Protein AF-A0A849C9M1-F1 (afdb_monomer_lite)

Organism: NCBI:txid53432

pLDDT: mean 76.99, std 18.22, range [26.59, 95.44]

Radius of gyration: 29.24 Å; chains: 1; bounding box: 110×62×75 Å

Sequence (332 aa):
MTTPESAADQAAALEEAVFRLYDQANTVGDDANTLADVADLMLETFEAEQRLQTFLSEKTDDLAEHPVWQGYYNKFAVQVSHPMTAIACFSIDDAFARAAEHIAAHHKAVPADHLMLVEIHRAGSDTSIFRFLDKPDHAADHVRTGADEHLAATALTMVRSRVEQGVTAGSTVGSGATVGDLSRVREIVGHKPSETLIARWAVAEGARPDTPNPWEAHLEKAGLCLQAVRQLADCEDLIGIDRVPRHPVAQERFRAVDQLITHYLAHSAEAEATTTSVDHEIAARTDQATDIQHLINTAHSYGPRSTTECSVAQELPDIERSSAATEPEVEM

Secondary structure (DSSP, 8-state):
-PPPPPHHHHHHHHHHHHHHHHHHHHHHHHH---HHHHHHHHHHHHHHHHHHHHHHHHTHHHHHTSTTTHHHH--EEEEEETTEEEEEESSHHHHHHHHHHHHHHHGGGS-TTSPEEEEEEETT-SSEEEEEEE-HHHHHHHHHHHHHHHHHHHHHHHHHHHHHHHHHHT--------HHHHHHHHHHHHH-HHHHHHHHHHHHHHH-TTS--TTHHHHHHTT--HHHHHHHHT-HHHH-TTS---SHHHHHHHHHHHHHHHHHHHHHTTTTSS-HHHHHHHHHHHHHHHHHHHHHHHHHHT------------PPPP--------------

Foldseek 3Di:
DDDPDQLVNVLVVLVVVLVVLVVVLVVCVVPPPDPVVNVVSVVVNVVSVVVSVVSCVVCVVRQCVPPVCVLVQFFKWKFKVFVTDIDGFNAVLRNLVVQLVVLVVGLVVDPQPAWIWIFMDTRPDPDTPDIDTGGSLCSNVSSVQVSLLLLLLLLLLVLLVVLVVCVVVVDDDPDDCDPVLVVVLVVLLLPPLSLLLSLQQSNQCNVPVPDPRPSPVLVVLLVHDVVSSNVSSVVCVRSPNVDQGDPPVSNVSNVSSVSSNVVCNSVVVVVVDDDPPPVVVSVVSSNVVSVVSSVVVVVSVCDDDPDPDDDDDDDDDDDDDDDDDDDDDDDD

Structure (mmCIF, N/CA/C/O backbone):
data_AF-A0A849C9M1-F1
#
_entry.id   AF-A0A849C9M1-F1
#
loop_
_atom_site.group_PDB
_atom_site.id
_atom_site.type_symbol
_atom_site.label_atom_id
_atom_site.label_alt_id
_atom_site.label_comp_id
_atom_site.label_asym_id
_atom_site.label_entity_id
_atom_site.label_seq_id
_atom_site.pdbx_PDB_ins_code
_atom_site.Cartn_x
_atom_site.Cartn_y
_atom_site.Cartn_z
_atom_site.occupancy
_atom_site.B_iso_or_equiv
_atom_site.auth_seq_id
_atom_site.auth_comp_id
_atom_site.auth_asym_id
_atom_site.auth_atom_id
_atom_site.pdbx_PDB_model_num
ATOM 1 N N . MET A 1 1 ? -8.038 -39.961 -18.434 1.00 35.00 1 MET A N 1
ATOM 2 C CA . MET A 1 1 ? -7.685 -38.985 -17.386 1.00 35.00 1 MET A CA 1
ATOM 3 C C . MET A 1 1 ? -7.370 -37.693 -18.107 1.00 35.00 1 MET A C 1
ATOM 5 O O . MET A 1 1 ? -6.325 -37.614 -18.734 1.00 35.00 1 MET A O 1
ATOM 9 N N . THR A 1 2 ? -8.325 -36.771 -18.161 1.00 39.88 2 THR A N 1
ATOM 10 C CA . THR A 1 2 ? -8.115 -35.422 -18.691 1.00 39.88 2 THR A CA 1
ATOM 11 C C . THR A 1 2 ? -7.312 -34.642 -17.658 1.00 39.88 2 THR A C 1
ATOM 13 O O . THR A 1 2 ? -7.680 -34.603 -16.485 1.00 39.88 2 THR A O 1
ATOM 16 N N . THR A 1 3 ? -6.165 -34.115 -18.071 1.00 40.38 3 THR A N 1
ATOM 17 C CA . THR A 1 3 ? -5.377 -33.158 -17.293 1.00 40.38 3 THR A CA 1
ATOM 18 C C . THR A 1 3 ? -6.289 -31.981 -16.932 1.00 40.38 3 THR A C 1
ATOM 20 O O . THR A 1 3 ? -7.047 -31.555 -17.806 1.00 40.38 3 THR A O 1
ATOM 23 N N . PRO A 1 4 ? -6.290 -31.485 -15.682 1.00 53.53 4 PRO A N 1
ATOM 24 C CA . PRO A 1 4 ? -7.033 -30.276 -15.354 1.00 53.53 4 PRO A CA 1
ATOM 25 C C . PRO A 1 4 ? -6.559 -29.149 -16.275 1.00 53.53 4 PRO A C 1
ATOM 27 O O . PRO A 1 4 ? -5.359 -28.922 -16.413 1.00 53.53 4 PRO A O 1
ATOM 30 N N . GLU A 1 5 ? -7.510 -28.523 -16.959 1.00 71.06 5 GLU A N 1
ATOM 31 C CA . GLU A 1 5 ? -7.271 -27.391 -17.848 1.00 71.06 5 GLU A CA 1
ATOM 32 C C . GLU A 1 5 ? -6.716 -26.222 -17.023 1.00 71.06 5 GLU A C 1
ATOM 34 O O . GLU A 1 5 ? -7.182 -25.972 -15.906 1.00 71.06 5 GLU A O 1
ATOM 39 N N . SER A 1 6 ? -5.668 -25.563 -17.524 1.00 86.56 6 SER A N 1
ATOM 40 C CA . SER A 1 6 ? -5.024 -24.468 -16.798 1.00 86.56 6 SER A CA 1
ATOM 41 C C . SER A 1 6 ? -6.002 -23.302 -16.646 1.00 86.56 6 SER A C 1
ATOM 43 O O . SER A 1 6 ? -6.766 -23.011 -17.565 1.00 86.56 6 SER A O 1
ATOM 45 N N . ALA A 1 7 ? -5.950 -22.578 -15.523 1.00 85.75 7 ALA A N 1
ATOM 46 C CA . ALA A 1 7 ? -6.733 -21.351 -15.353 1.00 85.75 7 ALA A CA 1
ATOM 47 C C . ALA A 1 7 ? -6.473 -20.355 -16.498 1.00 85.75 7 ALA A C 1
ATOM 49 O O . ALA A 1 7 ? -7.388 -19.662 -16.932 1.00 85.75 7 ALA A O 1
ATOM 50 N N . ALA A 1 8 ? -5.246 -20.334 -17.031 1.00 86.81 8 ALA A N 1
ATOM 51 C CA . ALA A 1 8 ? -4.881 -19.512 -18.178 1.00 86.81 8 ALA A CA 1
ATOM 52 C C . ALA A 1 8 ? -5.605 -19.926 -19.470 1.00 86.81 8 ALA A C 1
ATOM 54 O O . ALA A 1 8 ? -6.039 -19.049 -20.213 1.00 86.81 8 ALA A O 1
ATOM 55 N N . ASP A 1 9 ? -5.775 -21.230 -19.710 1.00 88.06 9 ASP A N 1
ATOM 56 C CA . ASP A 1 9 ? -6.482 -21.748 -20.888 1.00 88.06 9 ASP A CA 1
ATOM 57 C C . ASP A 1 9 ? -7.980 -21.415 -20.798 1.00 88.06 9 ASP A C 1
ATOM 59 O O . ASP A 1 9 ? -8.584 -20.963 -21.769 1.00 88.06 9 ASP A O 1
ATOM 63 N N . GLN A 1 10 ? -8.564 -21.547 -19.603 1.00 88.81 10 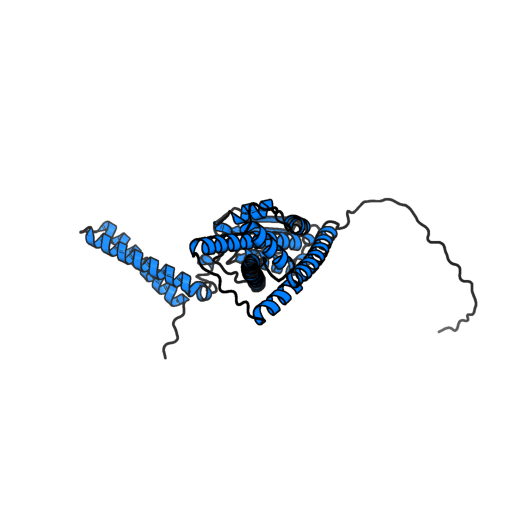GLN A N 1
ATOM 64 C CA . GLN A 1 10 ? -9.959 -21.175 -19.345 1.00 88.81 10 GLN A CA 1
ATOM 65 C C . GLN A 1 10 ? -10.193 -19.665 -19.481 1.00 88.81 10 GLN A C 1
ATOM 67 O O . GLN A 1 10 ? -11.186 -19.255 -20.080 1.00 88.81 10 GLN A O 1
ATOM 72 N N . ALA A 1 11 ? -9.273 -18.833 -18.977 1.00 89.25 11 ALA A N 1
ATOM 73 C CA . ALA A 1 11 ? -9.339 -17.383 -19.152 1.00 89.25 11 ALA A CA 1
ATOM 74 C C . ALA A 1 11 ? -9.262 -16.994 -20.635 1.00 89.25 11 ALA A C 1
ATOM 76 O O . ALA A 1 11 ? -10.073 -16.194 -21.093 1.00 89.25 11 ALA A O 1
ATOM 77 N N . ALA A 1 12 ? -8.346 -17.605 -21.395 1.00 89.81 12 ALA A N 1
ATOM 78 C CA . ALA A 1 12 ? -8.209 -17.364 -22.830 1.00 89.81 12 ALA A CA 1
ATOM 79 C C . ALA A 1 12 ? -9.463 -17.795 -23.611 1.00 89.81 12 ALA A C 1
ATOM 81 O O . ALA A 1 12 ? -9.913 -17.077 -24.499 1.00 89.81 12 ALA A O 1
ATOM 82 N N . ALA A 1 13 ? -10.079 -18.926 -23.251 1.00 90.38 13 ALA A N 1
ATOM 83 C CA . ALA A 1 13 ? -11.322 -19.379 -23.875 1.00 90.38 13 ALA A CA 1
ATOM 84 C C . ALA A 1 13 ? -12.508 -18.437 -23.584 1.00 90.38 13 ALA A C 1
ATOM 86 O O . ALA A 1 13 ? -13.347 -18.206 -24.460 1.00 90.38 13 ALA A O 1
ATOM 87 N N . LEU A 1 14 ? -12.587 -17.886 -22.366 1.00 90.81 14 LEU A N 1
ATOM 88 C CA . LEU A 1 14 ? -13.593 -16.882 -21.999 1.00 90.81 14 LEU A CA 1
ATOM 89 C C . LEU A 1 14 ? -13.355 -15.554 -22.729 1.00 90.81 14 LEU A C 1
ATOM 91 O O . LEU A 1 14 ? -14.304 -14.966 -23.242 1.00 90.81 14 LEU A O 1
ATOM 95 N N . GLU A 1 15 ? -12.102 -15.114 -22.829 1.00 92.94 15 GLU A N 1
ATOM 96 C CA . GLU A 1 15 ? -11.701 -13.931 -23.594 1.00 92.94 15 GLU A CA 1
ATOM 97 C C . GLU A 1 15 ? -12.050 -14.081 -25.085 1.00 92.94 15 GLU A C 1
ATOM 99 O O . GLU A 1 15 ? -12.698 -13.209 -25.663 1.00 92.94 15 GLU A O 1
ATOM 104 N N . GLU A 1 16 ? -11.728 -15.224 -25.698 1.00 93.06 16 GLU A N 1
ATOM 105 C CA . GLU A 1 16 ? -12.091 -15.526 -27.087 1.00 93.06 16 GLU A CA 1
ATOM 106 C C . GLU A 1 16 ? -13.615 -15.578 -27.286 1.00 93.06 16 GLU A C 1
ATOM 108 O O . GLU A 1 16 ? -14.132 -15.155 -28.322 1.00 93.06 16 GLU A O 1
ATOM 113 N N . ALA A 1 17 ? -14.373 -16.084 -26.307 1.00 90.69 17 ALA A N 1
ATOM 114 C CA . ALA A 1 17 ? -15.832 -16.060 -26.364 1.00 90.69 17 ALA A CA 1
ATOM 115 C C . ALA A 1 17 ? -16.387 -14.626 -26.375 1.00 90.69 17 ALA A C 1
ATOM 117 O O . ALA A 1 17 ? -17.270 -14.342 -27.182 1.00 90.69 17 ALA A O 1
ATOM 118 N N . VAL A 1 18 ? -15.843 -13.725 -25.549 1.00 91.25 18 VAL A N 1
ATOM 119 C CA . VAL A 1 18 ? -16.224 -12.301 -25.539 1.00 91.25 18 VAL A CA 1
ATOM 120 C C . VAL A 1 18 ? -15.857 -11.627 -26.864 1.00 91.25 18 VAL A C 1
ATOM 122 O O . VAL A 1 18 ? -16.708 -10.979 -27.472 1.00 91.25 18 VAL A O 1
ATOM 125 N N . PHE A 1 19 ? -14.636 -11.826 -27.372 1.00 92.25 19 PHE A N 1
ATOM 126 C CA . PHE A 1 19 ? -14.226 -11.220 -28.644 1.00 92.25 19 PHE A CA 1
ATOM 127 C C . PHE A 1 19 ? -15.061 -11.698 -29.834 1.00 92.25 19 PHE A C 1
ATOM 129 O O . PHE A 1 19 ? -15.430 -10.883 -30.677 1.00 92.25 19 PHE A O 1
ATOM 136 N N . ARG A 1 20 ? -15.454 -12.978 -29.873 1.00 92.38 20 ARG A N 1
ATOM 137 C CA . ARG A 1 20 ? -16.381 -13.475 -30.903 1.00 92.38 20 ARG A CA 1
ATOM 138 C C . ARG A 1 20 ? -17.742 -12.780 -30.856 1.00 92.38 20 ARG A C 1
ATOM 140 O O . ARG A 1 20 ? -18.311 -12.520 -31.913 1.00 92.38 20 ARG A O 1
ATOM 147 N N . LEU A 1 21 ? -18.252 -12.464 -29.663 1.00 89.75 21 LEU A N 1
ATOM 148 C CA . LEU A 1 21 ? -19.508 -11.722 -29.513 1.00 89.75 21 LEU A CA 1
ATOM 149 C C . LEU A 1 21 ? -19.364 -10.266 -29.976 1.00 89.75 21 LEU A C 1
ATOM 151 O O . LEU A 1 21 ? -20.252 -9.766 -30.663 1.00 89.75 21 LEU A O 1
ATOM 155 N N . TYR A 1 22 ? -18.229 -9.610 -29.706 1.00 87.94 22 TYR A N 1
ATOM 156 C CA . TYR A 1 22 ? -17.953 -8.279 -30.261 1.00 87.94 22 TYR A CA 1
ATOM 157 C C . TYR A 1 22 ? -17.844 -8.284 -31.789 1.00 87.94 22 TYR A C 1
ATOM 159 O O . TYR A 1 22 ? -18.403 -7.403 -32.443 1.00 87.94 22 TYR A O 1
ATOM 167 N N . ASP A 1 23 ? -17.174 -9.276 -32.376 1.00 88.31 23 ASP A N 1
ATOM 168 C CA . ASP A 1 23 ? -17.093 -9.419 -33.834 1.00 88.31 23 ASP A CA 1
ATOM 169 C C . ASP A 1 23 ? -18.484 -9.646 -34.448 1.00 88.31 23 ASP A C 1
ATOM 171 O O . ASP A 1 23 ? -18.837 -9.053 -35.474 1.00 88.31 23 ASP A O 1
ATOM 175 N N . GLN A 1 24 ? -19.321 -10.451 -33.789 1.00 84.94 24 GLN A N 1
ATOM 176 C CA . GLN A 1 24 ? -20.713 -10.640 -34.186 1.00 84.94 24 GLN A CA 1
ATOM 177 C C . GLN A 1 24 ? -21.518 -9.336 -34.066 1.00 84.94 24 GLN A C 1
ATOM 179 O O . GLN A 1 24 ? -22.282 -9.005 -34.969 1.00 84.94 24 GLN A O 1
ATOM 184 N N . ALA A 1 25 ? -21.317 -8.548 -33.009 1.00 82.31 25 ALA A N 1
ATOM 185 C CA . ALA A 1 25 ? -22.004 -7.267 -32.833 1.00 82.31 25 ALA A CA 1
ATOM 186 C C . ALA A 1 25 ? -21.603 -6.249 -33.909 1.00 82.31 25 ALA A C 1
ATOM 188 O O . ALA A 1 25 ? -22.460 -5.548 -34.453 1.00 82.31 25 ALA A O 1
ATOM 189 N N . ASN A 1 26 ? -20.321 -6.224 -34.275 1.00 79.75 26 ASN A N 1
ATOM 190 C CA . ASN A 1 26 ? -19.801 -5.356 -35.329 1.00 79.75 26 ASN A CA 1
ATOM 191 C C . ASN A 1 26 ? -20.330 -5.740 -36.718 1.00 79.75 26 ASN A C 1
ATOM 193 O O . ASN A 1 26 ? -20.616 -4.859 -37.520 1.00 79.75 26 ASN A O 1
ATOM 197 N N . THR A 1 27 ? -20.503 -7.035 -36.998 1.00 78.00 27 THR A N 1
ATOM 198 C CA . THR A 1 27 ? -21.054 -7.505 -38.284 1.00 78.00 27 THR A CA 1
ATOM 199 C C . THR A 1 27 ? -22.570 -7.323 -38.384 1.00 78.00 27 THR A C 1
ATOM 201 O O . THR A 1 27 ? -23.077 -6.980 -39.450 1.00 78.00 27 THR A O 1
ATOM 204 N N . VAL A 1 28 ? -23.307 -7.481 -37.280 1.00 69.12 28 VAL A N 1
ATOM 205 C CA . VAL A 1 28 ? -24.758 -7.223 -37.231 1.00 69.12 28 VAL A CA 1
ATOM 206 C C . VAL A 1 28 ? -25.067 -5.732 -37.412 1.00 69.12 28 VAL A C 1
ATOM 208 O O . VAL A 1 28 ? -26.076 -5.400 -38.030 1.00 69.12 28 VAL A O 1
ATOM 211 N N . GLY A 1 29 ? -24.192 -4.826 -36.962 1.00 59.22 29 GLY A N 1
ATOM 212 C CA . GLY A 1 29 ? -24.335 -3.380 -37.178 1.00 59.22 29 GLY A CA 1
ATOM 213 C C . GLY A 1 29 ? -24.450 -2.954 -38.651 1.00 59.22 29 GLY A C 1
ATOM 214 O O . GLY A 1 29 ? -25.082 -1.934 -38.928 1.00 59.22 29 GLY A O 1
ATOM 215 N N . ASP A 1 30 ? -23.917 -3.757 -39.579 1.00 59.25 30 ASP A N 1
ATOM 216 C CA . ASP A 1 30 ? -23.947 -3.489 -41.023 1.00 59.25 30 ASP A CA 1
ATOM 217 C C . ASP A 1 30 ? -25.155 -4.128 -41.751 1.00 59.25 30 ASP A C 1
ATOM 219 O O . ASP A 1 30 ? -25.535 -3.647 -42.819 1.00 59.25 30 ASP A O 1
ATOM 223 N N . ASP A 1 31 ? -25.800 -5.154 -41.171 1.00 58.56 31 ASP A N 1
ATOM 224 C CA . ASP A 1 31 ? -26.826 -5.991 -41.837 1.00 58.56 31 ASP A CA 1
ATOM 225 C C . ASP A 1 31 ? -28.131 -6.215 -41.017 1.00 58.56 31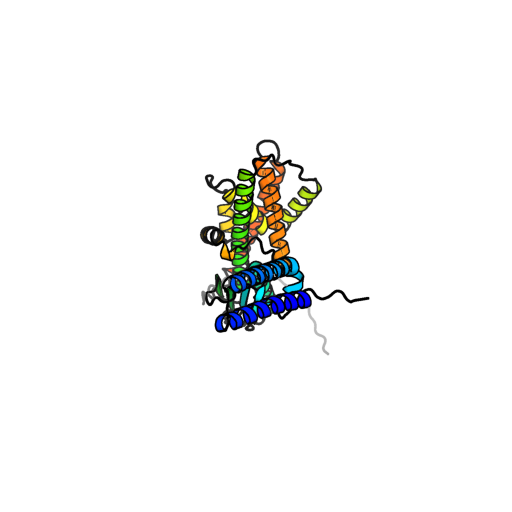 ASP A C 1
ATOM 227 O O . ASP A 1 31 ? -29.013 -6.975 -41.435 1.00 58.56 31 ASP A O 1
ATOM 231 N N . ALA A 1 32 ? -28.301 -5.589 -39.842 1.00 54.12 32 ALA A N 1
ATOM 232 C CA . ALA A 1 32 ? -29.404 -5.908 -38.921 1.00 54.12 32 ALA A CA 1
ATOM 233 C C . ALA A 1 32 ? -30.814 -5.639 -39.488 1.00 54.12 32 ALA A C 1
ATOM 235 O O . ALA A 1 32 ? -31.184 -4.505 -39.801 1.00 54.12 32 ALA A O 1
ATOM 236 N N . ASN A 1 33 ? -31.651 -6.685 -39.484 1.00 60.75 33 ASN A N 1
ATOM 237 C CA . ASN A 1 33 ? -33.071 -6.625 -39.848 1.00 60.75 33 ASN A CA 1
ATOM 238 C C . ASN A 1 33 ? -34.043 -6.488 -38.654 1.00 60.75 33 ASN A C 1
ATOM 240 O O . ASN A 1 33 ? -35.224 -6.247 -38.899 1.00 60.75 33 ASN A O 1
ATOM 244 N N . THR A 1 34 ? -33.609 -6.557 -37.386 1.00 65.06 34 THR A N 1
ATOM 245 C CA . THR A 1 34 ? -34.509 -6.338 -36.231 1.00 65.06 34 THR A CA 1
ATOM 246 C C . THR A 1 34 ? -33.793 -5.878 -34.953 1.00 65.06 34 THR A C 1
ATOM 248 O O . THR A 1 34 ? -32.739 -6.375 -34.586 1.00 65.06 34 THR A O 1
ATOM 251 N N . LEU A 1 35 ? -34.419 -4.944 -34.226 1.00 66.31 35 LEU A N 1
ATOM 252 C CA . LEU A 1 35 ? -33.919 -4.342 -32.976 1.00 66.31 35 LEU A CA 1
ATOM 253 C C . LEU A 1 35 ? -33.822 -5.347 -31.805 1.00 66.31 35 LEU A C 1
ATOM 255 O O . LEU A 1 35 ? -33.076 -5.118 -30.860 1.00 66.31 35 LEU A O 1
ATOM 259 N N . ALA A 1 36 ? -34.574 -6.452 -31.876 1.00 70.19 36 ALA A N 1
ATOM 260 C CA . ALA A 1 36 ? -34.564 -7.525 -30.882 1.00 70.19 36 ALA A CA 1
ATOM 261 C C . ALA A 1 36 ? -33.257 -8.337 -30.911 1.00 70.19 36 ALA A C 1
ATOM 263 O O . ALA A 1 36 ? -32.678 -8.567 -29.858 1.00 70.19 36 ALA A O 1
ATOM 264 N N . ASP A 1 37 ? -32.735 -8.663 -32.099 1.00 76.00 37 ASP A N 1
ATOM 265 C CA . ASP A 1 37 ? -31.502 -9.457 -32.237 1.00 76.00 37 ASP A CA 1
ATOM 266 C C . ASP A 1 37 ? -30.273 -8.697 -31.716 1.00 76.00 37 ASP A C 1
ATOM 268 O O . ASP A 1 37 ? -29.355 -9.279 -31.145 1.00 76.00 37 ASP A O 1
ATOM 272 N N . VAL A 1 38 ? -30.277 -7.368 -31.871 1.00 78.88 38 VAL A N 1
ATOM 273 C CA . VAL A 1 38 ? -29.244 -6.491 -31.303 1.00 78.88 38 VAL A CA 1
ATOM 274 C C . VAL A 1 38 ? -29.320 -6.486 -29.774 1.00 78.88 38 VAL A C 1
ATOM 276 O O . VAL A 1 38 ? -28.286 -6.536 -29.113 1.00 78.88 38 VAL A O 1
ATOM 279 N N . ALA A 1 39 ? -30.527 -6.444 -29.202 1.00 82.81 39 ALA A N 1
ATOM 280 C CA . ALA A 1 39 ? -30.714 -6.438 -27.753 1.00 82.81 39 ALA A CA 1
ATOM 281 C C . ALA A 1 39 ? -30.285 -7.767 -27.106 1.00 82.81 39 ALA A C 1
ATOM 283 O O . ALA A 1 39 ? -29.616 -7.743 -26.072 1.00 82.81 39 ALA A O 1
ATOM 284 N N . ASP A 1 40 ? -30.610 -8.899 -27.734 1.00 86.38 40 ASP A N 1
ATOM 285 C CA . ASP A 1 40 ? -30.208 -10.225 -27.255 1.00 86.38 40 ASP A CA 1
ATOM 286 C C . ASP A 1 40 ? -28.680 -10.391 -27.312 1.00 86.38 40 ASP A C 1
ATOM 288 O O . ASP A 1 40 ? -28.064 -10.810 -26.333 1.00 86.38 40 ASP A O 1
ATOM 292 N N . LEU A 1 41 ? -28.035 -9.950 -28.399 1.00 86.31 41 LEU A N 1
ATOM 293 C CA . LEU A 1 41 ? -26.576 -10.005 -28.529 1.00 86.31 41 LEU A CA 1
ATOM 294 C C . LEU A 1 41 ? -25.850 -9.098 -27.520 1.00 86.31 41 LEU A C 1
ATOM 296 O O . LEU A 1 41 ? -24.799 -9.467 -26.990 1.00 86.31 41 LEU A O 1
ATOM 300 N N . MET A 1 42 ? -26.406 -7.920 -27.220 1.00 86.25 42 MET A N 1
ATOM 301 C CA . MET A 1 42 ? -25.881 -7.053 -26.160 1.00 86.25 42 MET A CA 1
ATOM 302 C C . MET A 1 42 ? -25.965 -7.723 -24.785 1.00 86.25 42 MET A C 1
ATOM 304 O O . MET A 1 42 ? -25.018 -7.621 -24.003 1.00 86.25 42 MET A O 1
ATOM 308 N N . LEU A 1 43 ? -27.072 -8.415 -24.493 1.00 90.25 43 LEU A N 1
ATOM 309 C CA . LEU A 1 43 ? -27.233 -9.153 -23.242 1.00 90.25 43 LEU A CA 1
ATOM 310 C C . LEU A 1 43 ? -26.223 -10.305 -23.146 1.00 90.25 43 LEU A C 1
ATOM 312 O O . LEU A 1 43 ? -25.545 -10.430 -22.129 1.00 90.25 43 LEU A O 1
ATOM 316 N N . GLU A 1 44 ? -26.059 -11.091 -24.212 1.00 90.50 44 GLU A N 1
ATOM 317 C CA . GLU A 1 44 ? -25.077 -12.184 -24.258 1.00 90.50 44 GLU A CA 1
ATOM 318 C C . GLU A 1 44 ? -23.639 -11.684 -24.072 1.00 90.50 44 GLU A C 1
ATOM 320 O O . GLU A 1 44 ? -22.851 -12.304 -23.351 1.00 90.50 44 GLU A O 1
ATOM 325 N N . THR A 1 45 ? -23.305 -10.543 -24.684 1.00 89.56 45 THR A N 1
ATOM 326 C CA . THR A 1 45 ? -21.993 -9.895 -24.535 1.00 89.56 45 THR A CA 1
ATOM 327 C C . THR A 1 45 ? -21.764 -9.482 -23.084 1.00 89.56 45 THR A C 1
ATOM 329 O O . THR A 1 45 ? -20.740 -9.836 -22.502 1.00 89.56 45 THR A O 1
ATOM 332 N N . PHE A 1 46 ? -22.748 -8.827 -22.462 1.00 90.06 46 PHE A N 1
ATOM 333 C CA . PHE A 1 46 ? -22.670 -8.424 -21.058 1.00 90.06 46 PHE A CA 1
ATOM 334 C C . PHE A 1 46 ? -22.506 -9.628 -20.115 1.00 90.06 46 PHE A C 1
ATOM 336 O O . PHE A 1 46 ? -21.660 -9.615 -19.221 1.00 90.06 46 PHE A O 1
ATOM 343 N N . GLU A 1 47 ? -23.260 -10.708 -20.328 1.00 92.75 47 GLU A N 1
ATOM 344 C CA . GLU A 1 47 ? -23.133 -11.932 -19.527 1.00 92.75 47 GLU A CA 1
ATOM 345 C C . GLU A 1 47 ? -21.782 -12.637 -19.736 1.00 92.75 47 GLU A C 1
ATOM 347 O O . GLU A 1 47 ? -21.253 -13.271 -18.818 1.00 92.75 47 GLU A O 1
ATOM 352 N N . ALA A 1 48 ? -21.213 -12.582 -20.941 1.00 90.88 48 ALA A N 1
ATOM 353 C CA . ALA A 1 48 ? -19.886 -13.126 -21.222 1.00 90.88 48 ALA A CA 1
ATOM 354 C C . ALA A 1 48 ? -18.776 -12.290 -20.566 1.00 90.88 48 ALA A C 1
ATOM 356 O O . ALA A 1 48 ? -17.893 -12.863 -19.924 1.00 90.88 48 ALA A O 1
ATOM 357 N N . GLU A 1 49 ? -18.856 -10.961 -20.652 1.00 91.62 49 GLU A N 1
ATOM 358 C CA . GLU A 1 49 ? -17.950 -10.037 -19.962 1.00 91.62 49 GLU A CA 1
ATOM 359 C C . GLU A 1 49 ? -17.994 -10.246 -18.451 1.00 91.62 49 GLU A C 1
ATOM 361 O O . GLU A 1 49 ? -16.946 -10.379 -17.820 1.00 91.62 49 GLU A O 1
ATOM 366 N N . GLN A 1 50 ? -19.194 -10.340 -17.872 1.00 92.06 50 GLN A N 1
ATOM 367 C CA . GLN A 1 50 ? -19.351 -10.568 -16.441 1.00 92.06 50 GLN A CA 1
ATOM 368 C C . GLN A 1 50 ? -18.734 -11.906 -16.027 1.00 92.06 50 GLN A C 1
ATOM 370 O O . GLN A 1 50 ? -18.009 -11.962 -15.036 1.00 92.06 50 GLN A O 1
ATOM 375 N N . ARG A 1 51 ? -18.956 -12.978 -16.800 1.00 91.94 51 ARG A N 1
ATOM 376 C CA . ARG A 1 51 ? -18.329 -14.286 -16.545 1.00 91.94 51 ARG A CA 1
ATOM 377 C C . ARG A 1 51 ? -16.808 -14.218 -16.619 1.00 91.94 51 ARG A C 1
ATOM 379 O O . ARG A 1 51 ? -16.151 -14.760 -15.732 1.00 91.94 51 ARG A O 1
ATOM 386 N N . LEU A 1 52 ? -16.254 -13.552 -17.634 1.00 91.62 52 LEU A N 1
ATOM 387 C CA . LEU A 1 52 ? -14.812 -13.346 -17.750 1.00 91.62 52 LEU A CA 1
ATOM 388 C C . LEU A 1 52 ? -14.289 -12.546 -16.553 1.00 91.62 52 LEU A C 1
ATOM 390 O O . LEU A 1 52 ? -13.344 -12.977 -15.905 1.00 91.62 52 LEU A O 1
ATOM 394 N N . GLN A 1 53 ? -14.925 -11.429 -16.203 1.00 88.62 53 GLN A N 1
ATOM 395 C CA . GLN A 1 53 ? -14.510 -10.584 -15.086 1.00 88.62 53 GLN A CA 1
ATOM 396 C C . GLN A 1 53 ? -14.562 -11.332 -13.748 1.00 88.62 53 GLN A C 1
ATOM 398 O O . GLN A 1 53 ? -13.603 -11.270 -12.975 1.00 88.62 53 GLN A O 1
ATOM 403 N N . THR A 1 54 ? -15.643 -12.071 -13.483 1.00 90.88 54 THR A N 1
ATOM 404 C CA . THR A 1 54 ? -15.761 -12.925 -12.297 1.00 90.88 54 THR A CA 1
ATOM 405 C C . THR A 1 54 ? -14.646 -13.965 -12.280 1.00 90.88 54 THR A C 1
ATOM 407 O O . THR A 1 54 ? -13.925 -14.051 -11.287 1.00 90.88 54 THR A O 1
ATOM 410 N N . PHE A 1 55 ? -14.413 -14.670 -13.388 1.00 91.88 55 PHE A N 1
ATOM 411 C CA . PHE A 1 55 ? -13.348 -15.668 -13.475 1.00 91.88 55 PHE A CA 1
ATOM 412 C C . PHE A 1 55 ? -11.958 -15.065 -13.233 1.00 91.88 55 PHE A C 1
ATOM 414 O O . PHE A 1 55 ? -11.190 -15.588 -12.426 1.00 91.88 55 PHE A O 1
ATOM 421 N N . LEU A 1 56 ? -11.644 -13.933 -13.872 1.00 89.00 56 LEU A N 1
ATOM 422 C CA . LEU A 1 56 ? -10.379 -13.221 -13.679 1.00 89.00 56 LEU A CA 1
ATOM 423 C C . LEU A 1 56 ? -10.200 -12.778 -12.221 1.00 89.00 56 LEU A C 1
ATOM 425 O O . LEU A 1 56 ? -9.084 -12.824 -11.707 1.00 89.00 56 LEU A O 1
ATOM 429 N N . SER A 1 57 ? -11.274 -12.380 -11.535 1.00 85.44 57 SER A N 1
ATOM 430 C CA . SER A 1 57 ? -11.207 -12.018 -10.116 1.00 85.44 57 SER A CA 1
ATOM 431 C C . SER A 1 57 ? -10.960 -13.235 -9.213 1.00 85.44 57 SER A C 1
ATOM 433 O O . SER A 1 57 ? -10.072 -13.190 -8.361 1.00 85.44 57 SER A O 1
ATOM 435 N N . GLU A 1 58 ? -11.650 -14.354 -9.452 1.00 87.69 58 GLU A N 1
ATOM 436 C CA . GLU A 1 58 ? -11.523 -15.593 -8.671 1.00 87.69 58 GLU A CA 1
ATOM 437 C C . GLU A 1 58 ? -10.173 -16.288 -8.882 1.00 87.69 58 GLU A C 1
ATOM 439 O O . GLU A 1 58 ? -9.634 -16.909 -7.965 1.00 87.69 58 GLU A O 1
ATOM 444 N N . LYS A 1 59 ? -9.612 -16.179 -10.090 1.00 87.88 59 LYS A N 1
ATOM 445 C CA . LYS A 1 59 ? -8.351 -16.815 -10.495 1.00 87.88 59 LYS A CA 1
ATOM 446 C C . LYS A 1 59 ? -7.151 -15.880 -10.473 1.00 87.88 59 LYS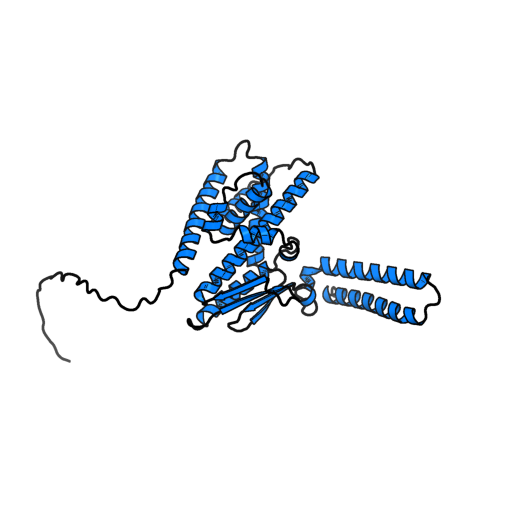 A C 1
ATOM 448 O O . LYS A 1 59 ? -6.124 -16.182 -11.075 1.00 87.88 59 LYS A O 1
ATOM 453 N N . THR A 1 60 ? -7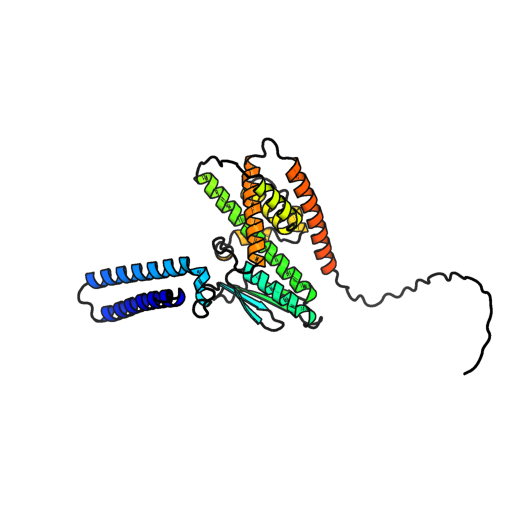.254 -14.771 -9.743 1.00 84.25 60 THR A N 1
ATOM 454 C CA . THR A 1 60 ? -6.206 -13.747 -9.652 1.00 84.25 60 THR A CA 1
ATOM 455 C C . THR A 1 60 ? -4.834 -14.333 -9.300 1.00 84.25 60 THR A C 1
ATOM 457 O O . THR A 1 60 ? -3.839 -13.969 -9.925 1.00 84.25 60 THR A O 1
ATOM 460 N N . ASP A 1 61 ? -4.740 -15.243 -8.329 1.00 81.75 61 ASP A N 1
ATOM 461 C CA . ASP A 1 61 ? -3.454 -15.831 -7.918 1.00 81.75 61 ASP A CA 1
ATOM 462 C C . ASP A 1 61 ? -2.846 -16.719 -9.007 1.00 81.75 61 ASP A C 1
ATOM 464 O O . ASP A 1 61 ? -1.689 -16.507 -9.372 1.00 81.75 61 ASP A O 1
ATOM 468 N N . ASP A 1 62 ? -3.658 -17.603 -9.596 1.00 83.81 62 ASP A N 1
ATOM 469 C CA . ASP A 1 62 ? -3.262 -18.510 -10.680 1.00 83.81 62 ASP A CA 1
ATOM 470 C C . ASP A 1 62 ? -2.822 -17.735 -11.943 1.00 83.81 62 ASP A C 1
ATOM 472 O O . ASP A 1 62 ? -1.867 -18.111 -12.626 1.00 83.81 62 ASP A O 1
ATOM 476 N N . LEU A 1 63 ? -3.520 -16.643 -12.275 1.00 85.06 63 LEU A N 1
ATOM 477 C CA . LEU A 1 63 ? -3.329 -15.912 -13.531 1.00 85.06 63 LEU A CA 1
ATOM 478 C C . LEU A 1 63 ? -2.241 -14.845 -13.462 1.00 85.06 63 LEU A C 1
ATOM 480 O O . LEU A 1 63 ? -1.540 -14.624 -14.443 1.00 85.06 63 LEU A O 1
ATOM 484 N N . ALA A 1 64 ? -2.055 -14.174 -12.334 1.00 80.69 64 ALA A N 1
ATOM 485 C CA . ALA A 1 64 ? -1.077 -13.090 -12.253 1.00 80.69 64 ALA A CA 1
ATOM 486 C C . ALA A 1 64 ? 0.384 -13.568 -12.292 1.00 80.69 64 ALA A C 1
ATOM 488 O O . ALA A 1 64 ? 1.272 -12.766 -12.570 1.00 80.69 64 ALA A O 1
ATOM 489 N N . GLU A 1 65 ? 0.655 -14.857 -12.069 1.00 79.50 65 GLU A N 1
ATOM 490 C CA . GLU A 1 65 ? 1.972 -15.442 -12.357 1.00 79.50 65 GLU A CA 1
ATOM 491 C C . GLU A 1 65 ? 2.148 -15.761 -13.853 1.00 79.50 65 GLU A C 1
ATOM 493 O O . GLU A 1 65 ? 3.275 -15.808 -14.355 1.00 79.50 65 GLU A O 1
ATOM 498 N N . HIS A 1 66 ? 1.046 -15.906 -14.596 1.00 84.19 66 HIS A N 1
ATOM 499 C CA . HIS A 1 66 ? 1.060 -16.240 -16.013 1.00 84.19 66 HIS A CA 1
ATOM 500 C C . HIS A 1 66 ? 1.497 -15.037 -16.878 1.00 84.19 66 HIS A C 1
ATOM 502 O O . HIS A 1 66 ? 0.840 -13.994 -16.842 1.00 84.19 66 HIS A O 1
ATOM 508 N N . PRO A 1 67 ? 2.542 -15.155 -17.725 1.00 84.62 67 PRO A N 1
ATOM 509 C CA . PRO A 1 67 ? 3.126 -14.018 -18.451 1.00 84.62 67 PRO A CA 1
ATOM 510 C C . PRO A 1 67 ? 2.143 -13.189 -19.288 1.00 84.62 67 PRO A C 1
ATOM 512 O O . PRO A 1 67 ? 2.270 -11.972 -19.352 1.00 84.62 67 PRO A O 1
ATOM 515 N N . VAL A 1 68 ? 1.148 -13.835 -19.905 1.00 85.44 68 VAL A N 1
ATOM 516 C CA . VAL A 1 68 ? 0.120 -13.155 -20.721 1.00 85.44 68 VAL A CA 1
ATOM 517 C C . VAL A 1 68 ? -0.767 -12.242 -19.869 1.00 85.44 68 VAL A C 1
ATOM 519 O O . VAL A 1 68 ? -1.129 -11.150 -20.295 1.00 85.44 68 VAL A O 1
ATOM 522 N N . TRP A 1 69 ? -1.073 -12.663 -18.642 1.00 84.19 69 TRP A N 1
ATOM 523 C CA . TRP A 1 69 ? -2.015 -11.986 -17.754 1.00 84.19 69 TRP A CA 1
ATOM 524 C C . TRP A 1 69 ? -1.325 -11.051 -16.757 1.00 84.19 69 TRP A C 1
ATOM 526 O O . TRP A 1 69 ? -1.981 -10.200 -16.159 1.00 84.19 69 TRP A O 1
ATOM 536 N N . GLN A 1 70 ? 0.002 -11.130 -16.614 1.00 82.25 70 GLN A N 1
ATOM 537 C CA . GLN A 1 70 ? 0.783 -10.251 -15.736 1.00 82.25 70 GLN A CA 1
ATOM 538 C C . GLN A 1 70 ? 0.467 -8.764 -15.950 1.00 82.25 70 GLN A C 1
ATOM 540 O O . GLN A 1 70 ? 0.315 -8.029 -14.979 1.00 82.25 70 GLN A O 1
ATOM 545 N N . GLY A 1 71 ? 0.313 -8.312 -17.200 1.00 81.56 71 GLY A N 1
ATOM 546 C CA . GLY A 1 71 ? -0.024 -6.914 -17.504 1.00 81.56 71 GLY A CA 1
ATOM 547 C C . GLY A 1 71 ? -1.408 -6.482 -17.004 1.00 81.56 71 GLY A C 1
ATOM 548 O O . GLY A 1 71 ? -1.601 -5.319 -16.659 1.00 81.56 71 GLY A O 1
ATOM 549 N N . TYR A 1 72 ? -2.359 -7.413 -16.909 1.00 83.31 72 TYR A N 1
ATOM 550 C CA . TYR A 1 72 ? -3.694 -7.140 -16.378 1.00 83.31 72 TYR A CA 1
ATOM 551 C C . TYR A 1 72 ? -3.655 -6.891 -14.862 1.00 83.31 72 TYR A C 1
ATOM 553 O O . TYR A 1 72 ? -4.319 -5.975 -14.361 1.00 83.31 72 TYR A O 1
ATOM 561 N N . TYR A 1 73 ? -2.843 -7.667 -14.138 1.00 86.12 73 TYR A N 1
ATOM 562 C CA . TYR A 1 73 ? -2.786 -7.649 -12.673 1.00 86.12 73 TYR A CA 1
ATOM 563 C C . TYR A 1 73 ? -1.703 -6.740 -12.086 1.00 86.12 73 TYR A C 1
ATOM 565 O O . TYR A 1 73 ? -1.870 -6.268 -10.964 1.00 86.12 73 TYR A O 1
ATOM 573 N N . ASN A 1 74 ? -0.624 -6.455 -12.815 1.00 87.88 74 ASN A N 1
ATOM 574 C CA . ASN A 1 74 ? 0.407 -5.525 -12.365 1.00 87.88 74 ASN A CA 1
ATOM 575 C C . ASN A 1 74 ? -0.085 -4.085 -12.504 1.00 87.88 74 ASN A C 1
ATOM 577 O O . ASN A 1 74 ? -0.438 -3.625 -13.590 1.00 87.88 74 ASN A O 1
ATOM 581 N N . LYS A 1 75 ? -0.118 -3.364 -11.386 1.00 87.19 75 LYS A N 1
ATOM 582 C CA . LYS A 1 75 ? -0.694 -2.013 -11.300 1.00 87.19 75 LYS A CA 1
ATOM 583 C C . LYS A 1 75 ? 0.329 -0.958 -10.951 1.00 87.19 75 LYS A C 1
ATOM 585 O O . LYS A 1 75 ? 0.020 0.226 -11.059 1.00 87.19 75 LYS A O 1
ATOM 590 N N . PHE A 1 76 ? 1.533 -1.381 -10.592 1.00 90.56 76 PHE A N 1
ATOM 591 C CA . PHE A 1 76 ? 2.632 -0.495 -10.274 1.00 90.56 76 PHE A CA 1
ATOM 592 C C . PHE A 1 76 ? 3.895 -0.934 -11.001 1.00 90.56 76 PHE A C 1
ATOM 594 O O . PHE A 1 76 ? 4.066 -2.105 -11.345 1.00 90.56 76 PHE A O 1
ATOM 601 N N . ALA A 1 77 ? 4.786 0.016 -11.236 1.00 91.50 77 ALA A N 1
ATOM 602 C CA . ALA A 1 77 ? 6.113 -0.247 -11.758 1.00 91.50 77 ALA A CA 1
ATOM 603 C C . ALA A 1 77 ? 7.139 0.510 -10.920 1.00 91.50 77 ALA A C 1
ATOM 605 O O . ALA A 1 77 ? 7.008 1.716 -10.717 1.00 91.50 77 ALA A O 1
ATOM 606 N N . VAL A 1 78 ? 8.161 -0.200 -10.454 1.00 93.38 78 VAL A N 1
ATOM 607 C CA . VAL A 1 78 ? 9.336 0.400 -9.820 1.00 93.38 78 VAL A CA 1
ATOM 608 C C . VAL A 1 78 ? 10.381 0.624 -10.896 1.00 93.38 78 VAL A C 1
ATOM 610 O O . VAL A 1 78 ? 10.711 -0.310 -11.623 1.00 93.38 78 VAL A O 1
ATOM 613 N N . GLN A 1 79 ? 10.931 1.826 -10.973 1.00 94.06 79 GLN A N 1
ATOM 614 C CA . GLN A 1 79 ? 12.121 2.130 -11.755 1.00 94.06 79 GLN A CA 1
ATOM 615 C C . GLN A 1 79 ? 13.265 2.461 -10.805 1.00 94.06 79 GLN A C 1
ATOM 617 O O . GLN A 1 79 ? 13.125 3.332 -9.949 1.00 94.06 79 GLN A O 1
ATOM 622 N N . VAL A 1 80 ? 14.395 1.775 -10.955 1.00 92.38 80 VAL A N 1
ATOM 623 C CA . VAL A 1 80 ? 15.606 2.008 -10.160 1.00 92.38 80 VAL A CA 1
ATOM 624 C C . VAL A 1 80 ? 16.774 2.253 -11.098 1.00 92.38 80 VAL A C 1
ATOM 626 O O . VAL A 1 80 ? 16.972 1.454 -12.004 1.00 92.38 80 VAL A O 1
ATOM 629 N N . SER A 1 81 ? 17.557 3.320 -10.910 1.00 90.69 81 SER A N 1
ATOM 630 C CA . SER A 1 81 ? 18.573 3.716 -11.904 1.00 90.69 81 SER A CA 1
ATOM 631 C C . SER A 1 81 ? 19.870 2.901 -11.907 1.00 90.69 81 SER A C 1
ATOM 633 O O . SER A 1 81 ? 20.586 2.933 -12.907 1.00 90.69 81 SER A O 1
ATOM 635 N N . HIS A 1 82 ? 20.193 2.165 -10.837 1.00 85.44 82 HIS A N 1
ATOM 636 C CA . HIS A 1 82 ? 21.478 1.466 -10.714 1.00 85.44 82 HIS A CA 1
ATOM 637 C C . HIS A 1 82 ? 21.342 0.018 -10.191 1.00 85.44 82 HIS A C 1
ATOM 639 O O . HIS A 1 82 ? 21.006 -0.180 -9.022 1.00 85.44 82 HIS A O 1
ATOM 645 N N . PRO A 1 83 ? 21.630 -0.997 -11.033 1.00 87.12 83 PRO A N 1
ATOM 646 C CA . PRO A 1 83 ? 21.528 -0.909 -12.494 1.00 87.12 83 PRO A CA 1
ATOM 647 C C . PRO A 1 83 ? 20.104 -0.510 -12.906 1.00 87.12 83 PRO A C 1
ATOM 649 O O . PRO A 1 83 ? 19.153 -0.817 -12.185 1.00 87.12 83 PRO A O 1
ATOM 652 N N . MET A 1 84 ? 19.962 0.152 -14.061 1.00 90.69 84 MET A N 1
ATOM 653 C CA . MET A 1 84 ? 18.656 0.585 -14.562 1.00 90.69 84 MET A CA 1
ATOM 654 C C . MET A 1 84 ? 17.720 -0.619 -14.701 1.00 90.69 84 MET A C 1
ATOM 656 O O . MET A 1 84 ? 17.952 -1.490 -15.538 1.00 90.69 84 MET A O 1
ATOM 660 N N . THR A 1 85 ? 16.685 -0.670 -13.868 1.00 92.69 85 THR A N 1
ATOM 661 C CA . THR A 1 85 ? 15.775 -1.813 -13.755 1.00 92.69 85 THR A CA 1
ATOM 662 C C . THR A 1 85 ? 14.346 -1.313 -13.627 1.00 92.69 85 THR A C 1
ATOM 664 O O . THR A 1 85 ? 14.077 -0.400 -12.849 1.00 92.69 85 THR A O 1
ATOM 667 N N . ALA A 1 86 ? 13.434 -1.925 -14.383 1.00 91.94 86 ALA A N 1
ATOM 668 C CA . ALA A 1 86 ? 11.998 -1.722 -14.257 1.00 91.94 86 ALA A CA 1
ATOM 669 C C . ALA A 1 86 ? 11.349 -3.017 -13.751 1.00 91.94 86 ALA A C 1
ATOM 671 O O . ALA A 1 86 ? 11.530 -4.073 -14.357 1.00 91.94 86 ALA A O 1
ATOM 672 N N . ILE A 1 87 ? 10.613 -2.941 -12.642 1.00 91.62 87 ILE A N 1
ATOM 673 C CA . ILE A 1 87 ? 9.998 -4.094 -11.975 1.00 91.62 87 ILE A CA 1
ATOM 674 C C . ILE A 1 87 ? 8.489 -3.871 -11.914 1.00 91.62 87 ILE A C 1
ATOM 676 O O . ILE A 1 87 ? 8.020 -2.961 -11.231 1.00 91.62 87 ILE A O 1
ATOM 680 N N . ALA A 1 88 ? 7.724 -4.702 -12.620 1.00 90.44 88 ALA A N 1
ATOM 681 C CA . ALA A 1 88 ? 6.267 -4.689 -12.543 1.00 90.44 88 ALA A CA 1
ATOM 682 C C . ALA A 1 88 ? 5.796 -5.320 -11.223 1.00 90.44 88 ALA A C 1
ATOM 684 O O . ALA A 1 88 ? 6.306 -6.362 -10.809 1.00 90.44 88 ALA A O 1
ATOM 685 N N . CYS A 1 89 ? 4.845 -4.666 -10.560 1.00 90.38 89 CYS A N 1
ATOM 686 C CA . CYS A 1 89 ? 4.388 -5.001 -9.215 1.00 90.38 89 CYS A CA 1
ATOM 687 C C . CYS A 1 89 ? 2.855 -5.029 -9.149 1.00 90.38 89 CYS A C 1
ATOM 689 O O . CYS A 1 89 ? 2.170 -4.213 -9.777 1.00 90.38 89 CYS A O 1
ATOM 691 N N . PHE A 1 90 ? 2.321 -5.965 -8.365 1.00 88.12 90 PHE A N 1
ATOM 692 C CA . PHE A 1 90 ? 0.883 -6.151 -8.185 1.00 88.12 90 PHE A CA 1
ATOM 693 C C . PHE A 1 90 ? 0.289 -5.067 -7.278 1.00 88.12 90 PHE A C 1
ATOM 695 O O . PHE A 1 90 ? -0.665 -4.391 -7.672 1.00 88.12 90 PHE A O 1
ATOM 702 N N . SER A 1 91 ? 0.898 -4.840 -6.111 1.00 89.44 91 SER A N 1
ATOM 703 C CA . SER A 1 91 ? 0.571 -3.726 -5.213 1.00 89.44 91 SER A CA 1
ATOM 704 C C . SER A 1 91 ? 1.724 -2.724 -5.080 1.00 89.44 91 SER A C 1
ATOM 706 O O . SER A 1 91 ? 2.852 -2.961 -5.518 1.00 89.44 91 SER A O 1
ATOM 708 N N . ILE A 1 92 ? 1.439 -1.577 -4.470 1.00 91.69 92 ILE A N 1
ATOM 709 C CA . ILE A 1 92 ? 2.455 -0.581 -4.123 1.00 91.69 92 ILE A CA 1
ATOM 710 C C . ILE A 1 92 ? 3.341 -1.054 -2.957 1.00 91.69 92 ILE A C 1
ATOM 712 O O . ILE A 1 92 ? 4.536 -0.772 -2.955 1.00 91.69 92 ILE A O 1
ATOM 716 N N . ASP A 1 93 ? 2.823 -1.863 -2.026 1.00 92.19 93 ASP A N 1
ATOM 717 C CA . ASP A 1 93 ? 3.659 -2.499 -0.998 1.00 92.19 93 ASP A CA 1
ATOM 718 C C . ASP A 1 93 ? 4.661 -3.484 -1.619 1.00 92.19 93 ASP A C 1
ATOM 720 O O . ASP A 1 93 ? 5.817 -3.549 -1.193 1.00 92.19 93 ASP A O 1
ATOM 724 N N . ASP A 1 94 ? 4.255 -4.205 -2.674 1.00 92.81 94 ASP A N 1
ATOM 725 C CA . ASP A 1 94 ? 5.176 -5.030 -3.462 1.00 92.81 94 ASP A CA 1
ATOM 726 C C . ASP A 1 94 ? 6.245 -4.162 -4.127 1.00 92.81 94 ASP A C 1
ATOM 728 O O . ASP A 1 94 ? 7.418 -4.531 -4.137 1.00 92.81 94 ASP A O 1
ATOM 732 N N . ALA A 1 95 ? 5.856 -2.994 -4.642 1.00 93.75 95 ALA A N 1
ATOM 733 C CA . ALA A 1 95 ? 6.771 -2.041 -5.254 1.00 93.75 95 ALA A CA 1
ATOM 734 C C . ALA A 1 95 ? 7.828 -1.542 -4.252 1.00 93.75 95 ALA A C 1
ATOM 736 O O . ALA A 1 95 ? 9.025 -1.589 -4.546 1.00 93.75 95 ALA A O 1
ATOM 737 N N . PHE A 1 96 ? 7.424 -1.157 -3.039 1.00 95.12 96 PHE A N 1
ATOM 738 C CA . PHE A 1 96 ? 8.368 -0.787 -1.982 1.00 95.12 96 PHE A CA 1
ATOM 739 C C . PHE A 1 96 ? 9.281 -1.948 -1.577 1.00 95.12 96 PHE A C 1
ATOM 741 O O . PHE A 1 96 ? 10.493 -1.759 -1.452 1.00 95.12 96 PHE A O 1
ATOM 748 N N . ALA A 1 97 ? 8.737 -3.157 -1.417 1.00 95.00 97 ALA A N 1
ATOM 749 C CA . ALA A 1 97 ? 9.536 -4.325 -1.057 1.00 95.00 97 ALA A CA 1
ATOM 750 C C . ALA A 1 97 ? 10.573 -4.667 -2.142 1.00 95.00 97 ALA A C 1
ATOM 752 O O . ALA A 1 97 ? 11.746 -4.876 -1.830 1.00 95.00 97 ALA A O 1
ATOM 753 N N . ARG A 1 98 ? 10.178 -4.631 -3.420 1.00 95.06 98 ARG A N 1
ATOM 754 C CA . ARG A 1 98 ? 11.082 -4.842 -4.561 1.00 95.06 98 ARG A CA 1
ATOM 755 C C . ARG A 1 98 ? 12.142 -3.754 -4.676 1.00 95.06 98 ARG A C 1
ATOM 757 O O . ARG A 1 98 ? 13.300 -4.067 -4.946 1.00 95.06 98 ARG A O 1
ATOM 764 N N . ALA A 1 99 ? 11.776 -2.494 -4.445 1.00 94.50 99 ALA A N 1
ATOM 765 C CA . ALA A 1 99 ? 12.736 -1.397 -4.410 1.00 94.50 99 ALA A CA 1
ATOM 766 C C . ALA A 1 99 ? 13.778 -1.614 -3.301 1.00 94.50 99 ALA A C 1
ATOM 768 O O . ALA A 1 99 ? 14.977 -1.490 -3.553 1.00 94.50 99 ALA A O 1
ATOM 769 N N . ALA A 1 100 ? 13.339 -2.003 -2.100 1.00 93.69 100 ALA A N 1
ATOM 770 C CA . ALA A 1 100 ? 14.223 -2.274 -0.970 1.00 93.69 100 ALA A CA 1
ATOM 771 C C . ALA A 1 100 ? 15.177 -3.447 -1.249 1.00 93.69 100 ALA A C 1
ATOM 773 O O . ALA A 1 100 ? 16.379 -3.319 -1.012 1.00 93.69 100 ALA A O 1
ATOM 774 N N . GLU A 1 101 ? 14.676 -4.558 -1.800 1.00 94.31 101 GLU A N 1
ATOM 775 C CA . GLU A 1 101 ? 15.505 -5.700 -2.218 1.00 94.31 101 GLU A CA 1
ATOM 776 C C . GLU A 1 101 ? 16.555 -5.286 -3.253 1.00 94.31 101 GLU A C 1
ATOM 778 O O . GLU A 1 101 ? 17.735 -5.628 -3.125 1.00 94.31 101 GLU A O 1
ATOM 783 N N . HIS A 1 102 ? 16.141 -4.510 -4.258 1.00 93.12 102 HIS A N 1
ATOM 784 C CA . HIS A 1 102 ? 17.037 -4.044 -5.310 1.00 93.12 102 HIS A CA 1
ATOM 785 C C . HIS A 1 102 ? 18.140 -3.143 -4.753 1.00 93.12 102 HIS A C 1
ATOM 787 O O . HIS A 1 102 ? 19.312 -3.338 -5.081 1.00 93.12 102 HIS A O 1
ATOM 793 N N . ILE A 1 103 ? 17.795 -2.187 -3.887 1.00 91.19 103 ILE A N 1
ATOM 794 C CA . ILE A 1 103 ? 18.771 -1.311 -3.225 1.00 91.19 103 ILE A CA 1
ATOM 795 C C . ILE A 1 103 ? 19.720 -2.139 -2.364 1.00 91.19 103 ILE A C 1
ATOM 797 O O . ILE A 1 103 ? 20.937 -2.006 -2.493 1.00 91.19 103 ILE A O 1
ATOM 801 N N . ALA A 1 104 ? 19.202 -3.037 -1.526 1.00 90.44 104 ALA A N 1
ATOM 802 C CA . ALA A 1 104 ? 20.024 -3.869 -0.653 1.00 90.44 104 ALA A CA 1
ATOM 803 C C . ALA A 1 104 ? 21.048 -4.699 -1.445 1.00 90.44 104 ALA A C 1
ATOM 805 O O . ALA A 1 104 ? 22.209 -4.788 -1.037 1.00 90.44 104 ALA A O 1
ATOM 806 N N . ALA A 1 105 ? 20.649 -5.235 -2.602 1.00 89.69 105 ALA A N 1
ATOM 807 C CA . ALA A 1 105 ? 21.517 -6.025 -3.468 1.00 89.69 105 ALA A CA 1
ATOM 808 C C . ALA A 1 105 ? 22.574 -5.192 -4.218 1.00 89.69 105 ALA A C 1
ATOM 810 O O . ALA A 1 105 ? 23.687 -5.678 -4.422 1.00 89.69 105 ALA A O 1
ATOM 811 N N . HIS A 1 106 ? 22.258 -3.953 -4.616 1.00 86.69 106 HIS A N 1
ATOM 812 C CA . HIS A 1 106 ? 23.078 -3.209 -5.584 1.00 86.69 106 HIS A CA 1
ATOM 813 C C . HIS A 1 106 ? 23.723 -1.921 -5.058 1.00 86.69 106 HIS A C 1
ATOM 815 O O . HIS A 1 106 ? 24.675 -1.458 -5.683 1.00 86.69 106 HIS A O 1
ATOM 821 N N . HIS A 1 107 ? 23.290 -1.352 -3.924 1.00 81.19 107 HIS A N 1
ATOM 822 C CA . HIS A 1 107 ? 23.769 -0.038 -3.454 1.00 81.19 107 HIS A CA 1
ATOM 823 C C . HIS A 1 107 ? 25.299 0.043 -3.333 1.00 81.19 107 HIS A C 1
ATOM 825 O O . HIS A 1 107 ? 25.887 1.043 -3.725 1.00 81.19 107 HIS A O 1
ATOM 831 N N . LYS A 1 108 ? 25.965 -1.032 -2.883 1.00 83.19 108 LYS A N 1
ATOM 832 C CA . LYS A 1 108 ? 27.435 -1.077 -2.733 1.00 83.19 108 LYS A CA 1
ATOM 833 C C . LYS A 1 108 ? 28.199 -1.065 -4.055 1.00 83.19 108 LYS A C 1
ATOM 835 O O . LYS A 1 108 ? 29.393 -0.785 -4.061 1.00 83.19 108 LYS A O 1
ATOM 840 N N . ALA A 1 109 ? 27.540 -1.432 -5.152 1.00 83.62 109 ALA A N 1
ATOM 841 C CA . ALA A 1 109 ? 28.124 -1.393 -6.486 1.00 83.62 109 ALA A CA 1
ATOM 842 C C . ALA A 1 109 ? 27.971 -0.011 -7.140 1.00 83.62 109 ALA A C 1
ATOM 844 O O . ALA A 1 109 ? 28.593 0.246 -8.171 1.00 83.62 109 ALA A O 1
ATOM 845 N N . VAL A 1 110 ? 27.154 0.873 -6.558 1.00 83.25 110 VAL A N 1
ATOM 846 C CA . VAL A 1 110 ? 26.974 2.241 -7.037 1.00 83.25 110 VAL A CA 1
ATOM 847 C C . VAL A 1 110 ? 28.110 3.106 -6.488 1.00 83.25 110 VAL A C 1
ATOM 849 O O . VAL A 1 110 ? 28.349 3.096 -5.279 1.00 83.25 110 VAL A O 1
ATOM 852 N N . PRO A 1 111 ? 28.830 3.856 -7.337 1.00 84.69 111 PRO A N 1
ATOM 853 C CA . PRO A 1 111 ? 29.839 4.788 -6.855 1.00 84.69 111 PRO A CA 1
ATOM 854 C C . PRO A 1 111 ? 29.233 5.818 -5.887 1.00 84.69 111 PRO A C 1
ATOM 856 O O . PRO A 1 111 ? 28.135 6.320 -6.115 1.00 84.69 111 PRO A O 1
ATOM 859 N N . ALA A 1 112 ? 29.952 6.157 -4.813 1.00 80.81 112 ALA A N 1
ATOM 860 C CA . ALA A 1 112 ? 29.446 7.030 -3.744 1.00 80.81 112 ALA A CA 1
ATOM 861 C C . ALA A 1 112 ? 29.142 8.478 -4.190 1.00 80.81 112 ALA A C 1
ATOM 863 O O . ALA A 1 112 ? 28.463 9.225 -3.484 1.00 80.81 112 ALA A O 1
ATOM 864 N N . ASP A 1 113 ? 29.670 8.887 -5.342 1.00 83.00 113 ASP A N 1
ATOM 865 C CA . ASP A 1 113 ? 29.438 10.180 -5.988 1.00 83.00 113 ASP A CA 1
ATOM 866 C C . ASP A 1 113 ? 28.232 10.177 -6.945 1.00 83.00 113 ASP A C 1
ATOM 868 O O . ASP A 1 113 ? 27.822 11.241 -7.411 1.00 83.00 113 ASP A O 1
ATOM 872 N N . HIS A 1 114 ? 27.643 9.011 -7.225 1.00 85.75 114 HIS A N 1
ATOM 873 C CA . HIS A 1 114 ? 26.467 8.884 -8.079 1.00 85.75 114 HIS A CA 1
ATOM 874 C C . HIS A 1 114 ? 25.175 8.965 -7.266 1.00 85.75 114 HIS A C 1
ATOM 876 O O . HIS A 1 114 ? 25.107 8.545 -6.114 1.00 85.75 114 HIS A O 1
ATOM 882 N N . LEU A 1 115 ? 24.126 9.496 -7.893 1.00 88.62 115 LEU A N 1
ATOM 883 C CA . LEU A 1 115 ? 22.789 9.531 -7.312 1.00 88.62 115 LEU A CA 1
ATOM 884 C C . LEU A 1 115 ? 21.980 8.322 -7.786 1.00 88.62 115 LEU A C 1
ATOM 886 O O . LEU A 1 115 ? 21.937 8.000 -8.977 1.00 88.62 115 LEU A O 1
ATOM 890 N N . MET A 1 116 ? 21.305 7.680 -6.844 1.00 89.69 116 MET A N 1
ATOM 891 C CA . MET A 1 116 ? 20.345 6.618 -7.076 1.00 89.69 116 MET A CA 1
ATOM 892 C C . MET A 1 116 ? 18.941 7.224 -7.156 1.00 89.69 116 MET A C 1
ATOM 894 O O . MET A 1 116 ? 18.487 7.908 -6.241 1.00 89.69 116 MET A O 1
ATOM 898 N N . LEU A 1 117 ? 18.272 6.982 -8.281 1.00 93.19 117 LEU A N 1
ATOM 899 C CA . LEU A 1 117 ? 16.883 7.349 -8.525 1.00 93.19 117 LEU A CA 1
ATOM 900 C C . LEU A 1 117 ? 16.031 6.112 -8.281 1.00 93.19 117 LEU A C 1
ATOM 902 O O . LEU A 1 117 ? 16.329 5.048 -8.834 1.00 93.19 117 LEU A O 1
ATOM 906 N N . VAL A 1 118 ? 14.967 6.276 -7.505 1.00 94.06 118 VAL A N 1
ATOM 907 C CA . VAL A 1 118 ? 13.888 5.295 -7.402 1.00 94.06 118 VAL A CA 1
ATOM 908 C C . VAL A 1 118 ? 12.576 6.015 -7.633 1.00 94.06 118 VAL A C 1
ATOM 910 O O . VAL A 1 118 ? 12.294 7.031 -6.997 1.00 94.06 118 VAL A O 1
ATOM 913 N N . GLU A 1 119 ? 11.777 5.474 -8.542 1.00 95.44 119 GLU A N 1
ATOM 914 C CA . GLU A 1 119 ? 10.444 5.968 -8.853 1.00 95.44 119 GLU A CA 1
ATOM 915 C C . GLU A 1 119 ? 9.447 4.813 -8.815 1.00 95.44 119 GLU A C 1
ATOM 917 O O . GLU A 1 119 ? 9.722 3.732 -9.335 1.00 95.44 119 GLU A O 1
ATOM 922 N N . ILE A 1 120 ? 8.281 5.040 -8.216 1.00 94.31 120 ILE A N 1
ATOM 923 C CA . ILE A 1 120 ? 7.147 4.118 -8.274 1.00 94.31 120 ILE A CA 1
ATOM 924 C C . ILE A 1 120 ? 6.036 4.802 -9.057 1.00 94.31 120 ILE A C 1
ATOM 926 O O . ILE A 1 120 ? 5.578 5.888 -8.696 1.00 94.31 120 ILE A O 1
ATOM 930 N N . HIS A 1 121 ? 5.597 4.147 -10.123 1.00 91.75 121 HIS A N 1
ATOM 931 C CA . HIS A 1 121 ? 4.584 4.635 -11.052 1.00 91.75 121 HIS A CA 1
ATOM 932 C C . HIS A 1 121 ? 3.339 3.761 -10.982 1.00 91.75 121 HIS A C 1
ATOM 934 O O . HIS A 1 121 ? 3.443 2.551 -10.773 1.00 91.75 121 HIS A O 1
ATOM 940 N N . ARG A 1 122 ? 2.163 4.351 -11.218 1.00 88.38 122 ARG A N 1
ATOM 941 C CA . ARG A 1 122 ? 0.950 3.579 -11.531 1.00 88.38 122 ARG A CA 1
ATOM 942 C C . ARG A 1 122 ? 1.065 3.060 -12.966 1.00 88.38 122 ARG A C 1
ATOM 944 O O . ARG A 1 122 ? 1.514 3.784 -13.850 1.00 88.38 122 ARG A O 1
ATOM 951 N N . ALA A 1 123 ? 0.640 1.828 -13.216 1.00 80.12 123 ALA A N 1
ATOM 952 C CA . ALA A 1 123 ? 0.603 1.261 -14.558 1.00 80.12 123 ALA A CA 1
ATOM 953 C C . ALA A 1 123 ? -0.252 2.148 -15.481 1.00 80.12 123 ALA A C 1
ATOM 955 O O . ALA A 1 123 ? -1.387 2.484 -15.144 1.00 80.12 123 ALA A O 1
ATOM 956 N N . GLY A 1 124 ? 0.313 2.539 -16.627 1.00 75.94 124 GLY A N 1
ATOM 957 C CA . GLY A 1 124 ? -0.334 3.440 -17.586 1.00 75.94 124 GLY A CA 1
ATOM 958 C C . GLY A 1 124 ? -0.308 4.929 -17.211 1.00 75.94 124 GLY A C 1
ATOM 959 O O . GLY A 1 124 ? -0.948 5.718 -17.899 1.00 75.94 124 GLY A O 1
ATOM 960 N N . SER A 1 125 ? 0.406 5.321 -16.150 1.00 83.06 125 SER A N 1
ATOM 961 C CA . SER A 1 125 ? 0.605 6.720 -15.747 1.00 83.06 125 SER A CA 1
ATOM 962 C C . SER A 1 125 ? 2.060 7.144 -15.935 1.00 83.06 125 SER A C 1
ATOM 964 O O . SER A 1 125 ? 2.968 6.411 -15.551 1.00 83.06 125 SER A O 1
ATOM 966 N N . ASP A 1 126 ? 2.266 8.368 -16.428 1.00 81.31 126 ASP A N 1
ATOM 967 C CA . ASP A 1 126 ? 3.587 9.014 -16.497 1.00 81.31 126 ASP A CA 1
ATOM 968 C C . ASP A 1 126 ? 3.964 9.736 -15.189 1.00 81.31 126 ASP A C 1
ATOM 970 O O . ASP A 1 126 ? 5.073 10.248 -15.038 1.00 81.31 126 ASP A O 1
ATOM 974 N N . THR A 1 127 ? 3.027 9.826 -14.240 1.00 82.94 127 THR A N 1
ATOM 975 C CA . THR A 1 127 ? 3.255 10.483 -12.947 1.00 82.94 127 THR A CA 1
ATOM 976 C C . THR A 1 127 ? 3.710 9.469 -11.903 1.00 82.94 127 THR A C 1
ATOM 978 O O . THR A 1 127 ? 2.996 8.501 -11.618 1.00 82.94 127 THR A O 1
ATOM 981 N N . SER A 1 128 ? 4.868 9.741 -11.294 1.00 87.56 128 SER A N 1
ATOM 982 C CA . SER A 1 128 ? 5.392 8.980 -10.161 1.00 87.56 128 SER A CA 1
ATOM 983 C C . SER A 1 128 ? 4.586 9.274 -8.896 1.00 87.56 128 SER A C 1
ATOM 985 O O . SER A 1 128 ? 4.448 10.435 -8.510 1.00 87.56 128 SER A O 1
ATOM 987 N N . ILE A 1 129 ? 4.118 8.226 -8.223 1.00 88.12 129 ILE A N 1
ATOM 988 C CA . ILE A 1 129 ? 3.461 8.305 -6.908 1.00 88.12 129 ILE A CA 1
ATOM 989 C C . ILE A 1 129 ? 4.506 8.518 -5.811 1.00 88.12 129 ILE A C 1
ATOM 991 O O . ILE A 1 129 ? 4.269 9.214 -4.830 1.00 88.12 129 ILE A O 1
ATOM 995 N N . PHE A 1 130 ? 5.681 7.927 -5.999 1.00 90.06 130 PHE A N 1
ATOM 996 C CA . PHE A 1 130 ? 6.812 8.049 -5.097 1.00 90.06 130 PHE A CA 1
ATOM 997 C C . PHE A 1 130 ? 8.073 8.258 -5.925 1.00 90.06 130 PHE A C 1
ATOM 999 O O . PHE A 1 130 ? 8.264 7.594 -6.947 1.00 90.06 130 PHE A O 1
ATOM 1006 N N . ARG A 1 131 ? 8.920 9.194 -5.500 1.00 92.69 131 ARG A N 1
ATOM 1007 C CA . ARG A 1 131 ? 10.165 9.533 -6.185 1.00 92.69 131 ARG A CA 1
ATOM 1008 C C . ARG A 1 131 ? 11.173 10.088 -5.199 1.00 92.69 131 ARG A C 1
ATOM 1010 O O . ARG A 1 131 ? 10.875 11.054 -4.502 1.00 92.69 131 ARG A O 1
ATOM 1017 N N . PHE A 1 132 ? 12.391 9.565 -5.238 1.00 90.69 132 PHE A N 1
ATOM 1018 C CA . PHE A 1 132 ? 13.538 10.242 -4.642 1.00 90.69 132 PHE A CA 1
ATOM 1019 C C . PHE A 1 132 ? 14.777 10.096 -5.517 1.00 90.69 132 PHE A C 1
ATOM 1021 O O . PHE A 1 132 ? 14.918 9.145 -6.286 1.00 90.69 132 PHE A O 1
ATOM 1028 N N . LEU A 1 133 ? 15.684 11.055 -5.366 1.00 90.88 133 LEU A N 1
ATOM 1029 C CA . LEU A 1 133 ? 16.994 11.072 -5.994 1.00 90.88 133 LEU A CA 1
ATOM 1030 C C . LEU A 1 133 ? 18.012 11.441 -4.918 1.00 90.88 133 LEU A C 1
ATOM 1032 O O . LEU A 1 133 ? 18.077 12.599 -4.510 1.00 90.88 133 LEU A O 1
ATOM 1036 N N . ASP A 1 134 ? 18.774 10.459 -4.448 1.00 89.19 134 ASP A N 1
ATOM 1037 C CA . ASP A 1 134 ? 19.728 10.658 -3.353 1.00 89.19 134 ASP A CA 1
ATOM 1038 C C . ASP A 1 134 ? 20.934 9.719 -3.482 1.00 89.19 134 ASP A C 1
ATOM 1040 O O . ASP A 1 134 ? 21.019 8.907 -4.405 1.00 89.19 134 ASP A O 1
ATOM 1044 N N . LYS A 1 135 ? 21.897 9.833 -2.573 1.00 87.75 135 LYS A N 1
ATOM 1045 C CA . LYS A 1 135 ? 23.044 8.932 -2.491 1.00 87.75 135 LYS A CA 1
ATOM 1046 C C . LYS A 1 135 ? 22.598 7.495 -2.165 1.00 87.75 135 LYS A C 1
ATOM 1048 O O . LYS A 1 135 ? 21.628 7.311 -1.424 1.00 87.75 135 LYS A O 1
ATOM 1053 N N . PRO A 1 136 ? 23.341 6.471 -2.627 1.00 84.06 136 PRO A N 1
ATOM 1054 C CA . PRO A 1 136 ? 22.988 5.062 -2.430 1.00 84.06 136 PRO A CA 1
ATOM 1055 C C . PRO A 1 136 ? 22.794 4.678 -0.959 1.00 84.06 136 PRO A C 1
ATOM 1057 O O . PRO A 1 136 ? 21.884 3.916 -0.644 1.00 84.06 136 PRO A O 1
ATOM 1060 N N . ASP A 1 137 ? 23.595 5.257 -0.059 1.00 82.62 137 ASP A N 1
ATOM 1061 C CA . ASP A 1 137 ? 23.536 4.979 1.382 1.00 82.62 137 ASP A CA 1
ATOM 1062 C C . ASP A 1 137 ? 22.232 5.462 2.040 1.00 82.62 137 ASP A C 1
ATOM 1064 O O . ASP A 1 137 ? 21.824 4.916 3.060 1.00 82.62 137 ASP A O 1
ATOM 1068 N N . HIS A 1 138 ? 21.546 6.441 1.441 1.00 86.31 138 HIS A N 1
ATOM 1069 C CA . HIS A 1 138 ? 20.271 6.973 1.934 1.00 86.31 138 HIS A CA 1
ATOM 1070 C C . HIS A 1 138 ? 19.055 6.372 1.215 1.00 86.31 138 HIS A C 1
ATOM 1072 O O . HIS A 1 138 ? 17.922 6.520 1.671 1.00 86.31 138 HIS A O 1
ATOM 1078 N N . ALA A 1 139 ? 19.262 5.671 0.096 1.00 86.56 139 ALA A N 1
ATOM 1079 C CA . ALA A 1 139 ? 18.178 5.138 -0.724 1.00 86.56 139 ALA A CA 1
ATOM 1080 C C . ALA A 1 139 ? 17.288 4.149 0.049 1.00 86.56 139 ALA A C 1
ATOM 1082 O O . ALA A 1 139 ? 16.065 4.165 -0.093 1.00 86.56 139 ALA A O 1
ATOM 1083 N N . ALA A 1 140 ? 17.894 3.312 0.896 1.00 86.38 140 ALA A N 1
ATOM 1084 C CA . ALA A 1 140 ? 17.163 2.352 1.717 1.00 86.38 140 ALA A CA 1
ATOM 1085 C C . ALA A 1 140 ? 16.248 3.046 2.742 1.00 86.38 140 ALA A C 1
ATOM 1087 O O . ALA A 1 140 ? 15.122 2.597 2.955 1.00 86.38 140 ALA A O 1
ATOM 1088 N N . ASP A 1 141 ? 16.697 4.157 3.330 1.00 86.75 141 ASP A N 1
ATOM 1089 C CA . ASP A 1 141 ? 15.911 4.928 4.296 1.00 86.75 141 ASP A CA 1
ATOM 1090 C C . ASP A 1 141 ? 14.735 5.655 3.643 1.00 86.75 141 ASP A C 1
ATOM 1092 O O . ASP A 1 141 ? 13.644 5.672 4.217 1.00 86.75 141 ASP A O 1
ATOM 1096 N N . HIS A 1 142 ? 14.911 6.188 2.429 1.00 90.69 142 HIS A N 1
ATOM 1097 C CA . HIS A 1 142 ? 13.809 6.785 1.665 1.00 90.69 142 HIS A CA 1
ATOM 1098 C C . HIS A 1 142 ? 12.741 5.750 1.313 1.00 90.69 142 HIS A C 1
ATOM 1100 O O . HIS A 1 142 ? 11.558 5.986 1.552 1.00 90.69 142 HIS A O 1
ATOM 1106 N N . VAL A 1 143 ? 13.143 4.582 0.793 1.00 91.88 143 VAL A N 1
ATOM 1107 C CA . VAL A 1 143 ? 12.196 3.495 0.482 1.00 91.88 143 VAL A CA 1
ATOM 1108 C C . VAL A 1 143 ? 11.489 3.003 1.738 1.00 91.88 143 VAL A C 1
ATOM 1110 O O . VAL A 1 143 ? 10.282 2.781 1.700 1.00 91.88 143 VAL A O 1
ATOM 1113 N N . ARG A 1 144 ? 12.212 2.856 2.852 1.00 90.88 144 ARG A N 1
ATOM 1114 C CA . ARG A 1 144 ? 11.625 2.426 4.123 1.00 90.88 144 ARG A CA 1
ATOM 1115 C C . ARG A 1 144 ? 10.621 3.444 4.655 1.00 90.88 144 ARG A C 1
ATOM 1117 O O . ARG A 1 144 ? 9.511 3.052 4.986 1.00 90.88 144 ARG A O 1
ATOM 1124 N N . THR A 1 145 ? 10.979 4.727 4.678 1.00 90.75 145 THR A N 1
ATOM 1125 C CA . THR A 1 145 ? 10.073 5.802 5.114 1.00 90.75 145 THR A CA 1
ATOM 1126 C C . THR A 1 145 ? 8.822 5.845 4.238 1.00 90.75 145 THR A C 1
ATOM 1128 O O . THR A 1 145 ? 7.718 5.822 4.769 1.00 90.75 145 THR A O 1
ATOM 1131 N N . GLY A 1 146 ? 8.971 5.797 2.909 1.00 92.31 146 GLY A N 1
ATOM 1132 C CA . GLY A 1 146 ? 7.828 5.757 1.991 1.00 92.31 146 GLY A CA 1
ATOM 1133 C C . GLY A 1 146 ? 6.936 4.525 2.191 1.00 92.31 146 GLY A C 1
ATOM 1134 O O . GLY A 1 146 ? 5.712 4.636 2.167 1.00 92.31 146 GLY A O 1
ATOM 1135 N N . ALA A 1 147 ? 7.536 3.361 2.457 1.00 93.25 147 ALA A N 1
ATOM 1136 C CA . ALA A 1 147 ? 6.795 2.144 2.774 1.00 93.25 147 ALA A CA 1
ATOM 1137 C C . ALA A 1 147 ? 6.044 2.250 4.111 1.00 93.25 147 ALA A C 1
ATOM 1139 O O . ALA A 1 147 ? 4.927 1.752 4.222 1.00 93.25 147 ALA A O 1
ATOM 1140 N N . ASP A 1 148 ? 6.642 2.883 5.123 1.00 93.69 148 ASP A N 1
ATOM 1141 C CA . ASP A 1 148 ? 6.024 3.104 6.435 1.00 93.69 148 ASP A CA 1
ATOM 1142 C C . ASP A 1 148 ? 4.868 4.113 6.345 1.00 93.69 148 ASP A C 1
ATOM 1144 O O . ASP A 1 148 ? 3.811 3.885 6.934 1.00 93.69 148 ASP A O 1
ATOM 1148 N N . GLU A 1 149 ? 5.021 5.182 5.558 1.00 93.88 149 GLU A N 1
ATOM 1149 C CA . GLU A 1 149 ? 3.955 6.153 5.285 1.00 93.88 149 GLU A CA 1
ATOM 1150 C C . GLU A 1 149 ? 2.780 5.518 4.531 1.00 93.88 149 GLU A C 1
ATOM 1152 O O . GLU A 1 149 ? 1.622 5.713 4.912 1.00 93.88 149 GLU A O 1
ATOM 1157 N N . HIS A 1 150 ? 3.065 4.705 3.508 1.00 93.69 150 HIS A N 1
ATOM 1158 C CA . HIS A 1 150 ? 2.035 3.959 2.786 1.00 93.69 150 HIS A CA 1
ATOM 1159 C C . HIS A 1 150 ? 1.315 2.947 3.687 1.00 93.69 150 HIS A C 1
ATOM 1161 O O . HIS A 1 150 ? 0.083 2.869 3.684 1.00 93.69 150 HIS A O 1
ATOM 1167 N N . LEU A 1 151 ? 2.065 2.203 4.504 1.00 94.00 151 LEU A N 1
ATOM 1168 C CA . LEU A 1 151 ? 1.494 1.246 5.446 1.00 94.00 151 LEU A CA 1
ATOM 1169 C C . LEU A 1 151 ? 0.626 1.946 6.500 1.00 94.00 151 LEU A C 1
ATOM 1171 O O . LEU A 1 151 ? -0.431 1.428 6.855 1.00 94.00 151 LEU A O 1
ATOM 1175 N N . ALA A 1 152 ? 1.028 3.130 6.969 1.00 94.88 152 ALA A N 1
ATOM 1176 C CA . ALA A 1 152 ? 0.234 3.935 7.892 1.00 94.88 152 ALA A CA 1
ATOM 1177 C C . ALA A 1 152 ? -1.066 4.444 7.265 1.00 94.88 152 ALA A C 1
ATOM 1179 O O . ALA A 1 152 ? -2.122 4.366 7.897 1.00 94.88 152 ALA A O 1
ATOM 1180 N N . ALA A 1 153 ? -1.014 4.893 6.011 1.00 94.19 153 ALA A N 1
ATOM 1181 C CA . ALA A 1 153 ? -2.205 5.301 5.276 1.00 94.19 153 ALA A CA 1
ATOM 1182 C C . ALA A 1 153 ? -3.157 4.112 5.063 1.00 94.19 153 ALA A C 1
ATOM 1184 O O . ALA A 1 153 ? -4.352 4.214 5.334 1.00 94.19 153 ALA A O 1
ATOM 1185 N N . THR A 1 154 ? -2.608 2.953 4.689 1.00 93.62 154 THR A N 1
ATOM 1186 C CA . THR A 1 154 ? -3.360 1.700 4.527 1.00 93.62 154 THR A CA 1
ATOM 1187 C C . THR A 1 154 ? -4.022 1.278 5.834 1.00 93.62 154 THR A C 1
ATOM 1189 O O . THR A 1 154 ? -5.219 0.994 5.863 1.00 93.62 154 THR A O 1
ATOM 1192 N N . ALA A 1 155 ? -3.274 1.307 6.940 1.00 93.94 155 ALA A N 1
ATOM 1193 C CA . ALA A 1 155 ? -3.782 1.003 8.272 1.00 93.94 155 ALA A CA 1
ATOM 1194 C C . ALA A 1 155 ? -4.950 1.921 8.662 1.00 93.94 155 ALA A C 1
ATOM 1196 O O . ALA A 1 155 ? -5.963 1.445 9.177 1.00 93.94 155 ALA A O 1
ATOM 1197 N N . LEU A 1 156 ? -4.838 3.226 8.390 1.00 93.50 156 LEU A N 1
ATOM 1198 C CA . LEU A 1 156 ? -5.899 4.192 8.669 1.00 93.50 156 LEU A CA 1
ATOM 1199 C C . LEU A 1 156 ? -7.169 3.888 7.863 1.00 93.50 156 LEU A C 1
ATOM 1201 O O . LEU A 1 156 ? -8.262 3.867 8.433 1.00 93.50 156 LEU A O 1
ATOM 1205 N N . THR A 1 157 ? -7.040 3.588 6.571 1.00 92.06 157 THR A N 1
ATOM 1206 C CA . THR A 1 157 ? -8.179 3.217 5.715 1.00 92.06 157 THR A CA 1
ATOM 1207 C C . THR A 1 157 ? -8.832 1.908 6.167 1.00 92.06 157 THR A C 1
ATOM 1209 O O . THR A 1 157 ? -10.060 1.834 6.252 1.00 92.06 157 THR A O 1
ATOM 1212 N N . MET A 1 158 ? -8.042 0.900 6.558 1.00 90.50 158 MET A N 1
ATOM 1213 C CA . MET A 1 158 ? -8.562 -0.348 7.137 1.00 90.50 158 MET A CA 1
ATOM 1214 C C . MET A 1 158 ? -9.357 -0.099 8.426 1.00 90.50 158 MET A C 1
ATOM 1216 O O . MET A 1 158 ? -10.429 -0.678 8.612 1.00 90.50 158 MET A O 1
ATOM 1220 N N . VAL A 1 159 ? -8.855 0.764 9.317 1.00 91.06 159 VAL A N 1
ATOM 1221 C CA . VAL A 1 159 ? -9.558 1.133 10.556 1.00 91.06 159 VAL A CA 1
ATOM 1222 C C . VAL A 1 159 ? -10.873 1.840 10.243 1.00 91.06 159 VAL A C 1
ATOM 1224 O O . VAL A 1 159 ? -11.904 1.430 10.774 1.00 91.06 159 VAL A O 1
ATOM 1227 N N . ARG A 1 160 ? -10.857 2.862 9.375 1.00 89.88 160 ARG A N 1
ATOM 1228 C CA . ARG A 1 160 ? -12.062 3.614 8.979 1.00 89.88 160 ARG A CA 1
ATOM 1229 C C . ARG A 1 160 ? -13.141 2.677 8.432 1.00 89.88 160 ARG A C 1
ATOM 1231 O O . ARG A 1 160 ? -14.257 2.676 8.945 1.00 89.88 160 ARG A O 1
ATOM 1238 N N . SER A 1 161 ? -12.768 1.785 7.511 1.00 88.31 161 SER A N 1
ATOM 1239 C CA . SER A 1 161 ? -13.677 0.783 6.940 1.00 88.31 161 SER A CA 1
ATOM 1240 C C . SER A 1 161 ? -14.299 -0.129 8.010 1.00 88.31 161 SER A C 1
ATOM 1242 O O . SER A 1 161 ? -15.509 -0.357 8.020 1.00 88.31 161 SER A O 1
ATOM 1244 N N . ARG A 1 162 ? -13.503 -0.612 8.974 1.00 87.62 162 ARG A N 1
ATOM 1245 C CA . ARG A 1 162 ? -13.997 -1.470 10.069 1.00 87.62 162 ARG A CA 1
ATOM 1246 C C . ARG A 1 162 ? -14.915 -0.738 11.040 1.00 87.62 162 ARG A C 1
ATOM 1248 O O . ARG A 1 162 ? -15.896 -1.321 11.500 1.00 87.62 162 ARG A O 1
ATOM 1255 N N . VAL A 1 163 ? -14.603 0.515 11.366 1.00 84.88 163 VAL A N 1
ATOM 1256 C CA . VAL A 1 163 ? -15.438 1.348 12.241 1.00 84.88 163 VAL A CA 1
ATOM 1257 C C . VAL A 1 163 ? -16.789 1.622 11.573 1.00 84.88 163 VAL A C 1
ATOM 1259 O O . VAL A 1 163 ? -17.826 1.427 12.205 1.00 84.88 163 VAL A O 1
ATOM 1262 N N . GLU A 1 164 ? -16.801 1.971 10.286 1.00 84.00 164 GLU A N 1
ATOM 1263 C CA . GLU A 1 164 ? -18.031 2.173 9.506 1.00 84.00 164 GLU A CA 1
ATOM 1264 C C . GLU A 1 164 ? -18.899 0.904 9.432 1.00 84.00 164 GLU A C 1
ATOM 1266 O O . GLU A 1 164 ? -20.117 0.959 9.647 1.00 84.00 164 GLU A O 1
ATOM 1271 N N . GLN A 1 165 ? -18.280 -0.260 9.203 1.00 80.75 165 GLN A N 1
ATOM 1272 C CA . GLN A 1 165 ? -18.961 -1.562 9.225 1.00 80.75 165 GLN A CA 1
ATOM 1273 C C . GLN A 1 165 ? -19.530 -1.899 10.614 1.00 80.75 165 GLN A C 1
ATOM 1275 O O . GLN A 1 165 ? -20.647 -2.404 10.729 1.00 80.75 165 GLN A O 1
ATOM 1280 N N . GLY A 1 166 ? -18.795 -1.592 11.686 1.00 67.81 166 GLY A N 1
ATOM 1281 C CA . GLY A 1 166 ? -19.247 -1.808 13.063 1.00 67.81 166 GLY A CA 1
ATOM 1282 C C . GLY A 1 166 ? -20.451 -0.942 13.448 1.00 67.81 166 GLY A C 1
ATOM 1283 O O . GLY A 1 166 ? -21.382 -1.431 14.091 1.00 67.81 166 GLY A O 1
ATOM 1284 N N . VAL A 1 167 ? -20.474 0.322 13.010 1.00 60.34 167 VAL A N 1
ATOM 1285 C CA . VAL A 1 167 ? -21.600 1.250 13.234 1.00 60.34 167 VAL A CA 1
ATOM 1286 C C . VAL A 1 167 ? -22.853 0.798 12.480 1.00 60.34 167 VAL A C 1
ATOM 1288 O O . VAL A 1 167 ? -23.957 0.850 13.023 1.00 60.34 167 VAL A O 1
ATOM 1291 N N . THR A 1 168 ? -22.696 0.325 11.242 1.00 59.75 168 THR A N 1
ATOM 1292 C CA . THR A 1 168 ? -23.819 -0.114 10.397 1.00 59.75 168 THR A CA 1
ATOM 1293 C C . THR A 1 168 ? -24.396 -1.469 10.809 1.00 59.75 168 THR A C 1
ATOM 1295 O O . THR A 1 168 ? -25.606 -1.669 10.696 1.00 59.75 168 THR A O 1
ATOM 1298 N N . ALA A 1 169 ? -23.577 -2.387 11.332 1.00 58.00 169 ALA A N 1
ATOM 1299 C CA . ALA A 1 169 ? -24.017 -3.731 11.711 1.00 58.00 169 ALA A CA 1
ATOM 1300 C C . ALA A 1 169 ? -24.763 -3.810 13.058 1.00 58.00 169 ALA A C 1
ATOM 1302 O O . ALA A 1 169 ? -25.317 -4.864 13.372 1.00 58.00 169 ALA A O 1
ATOM 1303 N N . GLY A 1 170 ? -24.787 -2.742 13.869 1.00 48.03 170 GLY A N 1
ATOM 1304 C CA . GLY A 1 170 ? -25.541 -2.691 15.133 1.00 48.03 170 GLY A CA 1
ATOM 1305 C C . GLY A 1 170 ? -25.267 -3.852 16.104 1.00 48.03 170 GLY A C 1
ATOM 1306 O O . GLY A 1 170 ? -26.142 -4.202 16.897 1.00 48.03 170 GLY A O 1
ATOM 1307 N N . SER A 1 171 ? -24.092 -4.489 16.023 1.00 43.72 171 SER A N 1
ATOM 1308 C CA . SER A 1 171 ? -23.854 -5.810 16.607 1.00 43.72 171 SER A CA 1
ATOM 1309 C C . SER A 1 171 ? -22.777 -5.795 17.683 1.00 43.72 171 SER A C 1
ATOM 1311 O O . SER A 1 171 ? -21.625 -5.433 17.458 1.00 43.72 171 SER A O 1
ATOM 1313 N N . THR A 1 172 ? -23.185 -6.307 18.842 1.00 40.56 172 THR A N 1
ATOM 1314 C CA . THR A 1 172 ? -22.369 -6.928 19.885 1.00 40.56 172 THR A CA 1
ATOM 1315 C C . THR A 1 172 ? -21.216 -7.735 19.290 1.00 40.56 172 THR A C 1
ATOM 1317 O O . THR A 1 172 ? -21.427 -8.815 18.732 1.00 40.56 172 THR A O 1
ATOM 1320 N N . VAL A 1 173 ? -19.993 -7.224 19.424 1.00 44.41 173 VAL A N 1
ATOM 1321 C CA . VAL A 1 173 ? -18.777 -7.993 19.160 1.00 44.41 173 VAL A CA 1
ATOM 1322 C C . VAL A 1 173 ? -18.628 -8.984 20.312 1.00 44.41 173 VAL A C 1
ATOM 1324 O O . VAL A 1 173 ? -18.318 -8.607 21.439 1.00 44.41 173 VAL A O 1
ATOM 1327 N N . GLY A 1 174 ? -18.929 -10.256 20.046 1.00 40.03 174 GLY A N 1
ATOM 1328 C CA . GLY A 1 174 ? -18.622 -11.354 20.954 1.00 40.03 174 GLY A CA 1
ATOM 1329 C C . GLY A 1 174 ? -17.111 -11.465 21.098 1.00 40.03 174 GLY A C 1
ATOM 1330 O O . GLY A 1 174 ? -16.447 -12.047 20.245 1.00 40.03 174 GLY A O 1
ATOM 1331 N N . SER A 1 175 ? -16.579 -10.868 22.159 1.00 43.31 175 SER A N 1
ATOM 1332 C CA . SER A 1 175 ? -15.165 -10.939 22.484 1.00 43.31 175 SER A CA 1
ATOM 1333 C C . SER A 1 175 ? -14.804 -12.325 22.994 1.00 43.31 175 SER A C 1
ATOM 1335 O O . SER A 1 175 ? -15.312 -12.822 24.001 1.00 43.31 175 SER A O 1
ATOM 1337 N N . GLY A 1 176 ? -13.919 -12.962 22.246 1.00 42.53 176 GLY A N 1
ATOM 1338 C CA . GLY A 1 176 ? -13.288 -14.215 22.601 1.00 42.53 176 GLY A CA 1
ATOM 1339 C C . GLY A 1 176 ? -11.937 -14.281 21.919 1.00 42.53 176 GLY A C 1
ATOM 1340 O O . GLY A 1 176 ? -11.688 -15.217 21.162 1.00 42.53 176 GLY A O 1
ATOM 1341 N N . ALA A 1 177 ? -11.079 -13.278 22.142 1.00 49.50 177 ALA A N 1
ATOM 1342 C CA . ALA A 1 177 ? -9.673 -13.398 21.778 1.00 49.50 177 ALA A CA 1
ATOM 1343 C C . ALA A 1 177 ? -9.111 -14.615 22.529 1.00 49.50 177 ALA A C 1
ATOM 1345 O O . ALA A 1 177 ? -8.956 -14.616 23.752 1.00 49.50 177 ALA A O 1
ATOM 1346 N N . THR A 1 178 ? -8.904 -15.714 21.806 1.00 52.03 178 THR A N 1
ATOM 1347 C CA . THR A 1 178 ? -8.377 -16.941 22.404 1.00 52.03 178 THR A CA 1
ATOM 1348 C C . THR A 1 178 ? -6.958 -16.687 22.919 1.00 52.03 178 THR A C 1
ATOM 1350 O O . THR A 1 178 ? -6.231 -15.849 22.397 1.00 52.03 178 THR A O 1
ATOM 1353 N N . VAL A 1 179 ? -6.512 -17.431 23.935 1.00 53.06 179 VAL A N 1
ATOM 1354 C CA . VAL A 1 179 ? -5.159 -17.292 24.521 1.00 53.06 179 VAL A CA 1
ATOM 1355 C C . VAL A 1 179 ? -4.033 -17.406 23.468 1.00 53.06 179 VAL A C 1
ATOM 1357 O O . VAL A 1 179 ? -2.957 -16.825 23.636 1.00 53.06 179 VAL A O 1
ATOM 1360 N N . GLY A 1 180 ? -4.285 -18.109 22.356 1.00 54.19 180 GLY A N 1
ATOM 1361 C CA . GLY A 1 180 ? -3.369 -18.190 21.212 1.00 54.19 180 GLY A CA 1
ATOM 1362 C C . GLY A 1 180 ? -3.203 -16.869 20.452 1.00 54.19 180 GLY A C 1
ATOM 1363 O O . GLY A 1 180 ? -2.109 -16.577 19.975 1.00 54.19 180 GLY A O 1
ATOM 1364 N N . ASP A 1 181 ? -4.247 -16.043 20.408 1.00 67.31 181 ASP A N 1
ATOM 1365 C CA . ASP A 1 181 ? -4.254 -14.743 19.731 1.00 67.31 181 ASP A CA 1
ATOM 1366 C C . ASP A 1 181 ? -3.371 -13.724 20.477 1.00 67.31 181 ASP A C 1
ATOM 1368 O O . ASP A 1 181 ? -2.519 -13.056 19.895 1.00 67.31 181 ASP A O 1
ATOM 1372 N N . LEU A 1 182 ? -3.444 -13.715 21.813 1.00 69.81 182 LEU A N 1
ATOM 1373 C CA . LEU A 1 182 ? -2.628 -12.828 22.654 1.00 69.81 182 LEU A CA 1
ATOM 1374 C C . LEU A 1 182 ? -1.126 -13.137 22.594 1.00 69.81 182 LEU A C 1
ATOM 1376 O O . LEU A 1 182 ? -0.304 -12.221 22.632 1.00 69.81 182 LEU A O 1
ATOM 1380 N N . SER A 1 183 ? -0.751 -14.417 22.515 1.00 72.62 183 SER A N 1
ATOM 1381 C CA . SER A 1 183 ? 0.663 -14.814 22.419 1.00 72.62 183 SER A CA 1
ATOM 1382 C C . SER A 1 183 ? 1.279 -14.338 21.102 1.00 72.62 183 SER A C 1
ATOM 1384 O O . SER A 1 183 ? 2.378 -13.786 21.101 1.00 72.62 183 SER A O 1
ATOM 1386 N N . ARG A 1 184 ? 0.524 -14.466 20.005 1.00 78.44 184 ARG A N 1
ATOM 1387 C CA . ARG A 1 184 ? 0.921 -14.005 18.673 1.00 78.44 184 ARG A CA 1
ATOM 1388 C C . ARG A 1 184 ? 1.034 -12.481 18.600 1.00 78.44 184 ARG A C 1
ATOM 1390 O O . ARG A 1 184 ? 2.018 -11.971 18.078 1.00 78.44 184 ARG A O 1
ATOM 1397 N N . VAL A 1 185 ? 0.078 -11.745 19.168 1.00 79.88 185 VAL A N 1
ATOM 1398 C CA . VAL A 1 185 ? 0.140 -10.273 19.221 1.00 79.88 185 VAL A CA 1
ATOM 1399 C C . VAL A 1 185 ? 1.367 -9.797 20.006 1.00 79.88 185 VAL A C 1
ATOM 1401 O O . VAL A 1 185 ? 2.061 -8.885 19.563 1.00 79.88 185 VAL A O 1
ATOM 1404 N N . ARG A 1 186 ? 1.696 -10.437 21.137 1.00 78.75 186 ARG A N 1
ATOM 1405 C CA . ARG A 1 186 ? 2.907 -10.103 21.912 1.00 78.75 186 ARG A CA 1
ATOM 1406 C C . ARG A 1 186 ? 4.196 -10.344 21.132 1.00 78.75 186 ARG A C 1
ATOM 1408 O O . ARG A 1 186 ? 5.133 -9.559 21.262 1.00 78.75 186 ARG A O 1
ATOM 1415 N N . GLU A 1 187 ? 4.245 -11.416 20.349 1.00 83.31 187 GLU A N 1
ATOM 1416 C CA . GLU A 1 187 ? 5.376 -11.716 19.472 1.00 83.31 187 GLU A CA 1
ATOM 1417 C C . GLU A 1 187 ? 5.531 -10.642 18.388 1.00 83.31 187 GLU A C 1
ATOM 1419 O O . GLU A 1 187 ? 6.622 -10.096 18.222 1.00 83.31 187 GLU A O 1
ATOM 1424 N N . ILE A 1 188 ? 4.430 -10.262 17.727 1.00 81.38 188 ILE A N 1
ATOM 1425 C CA . ILE A 1 188 ? 4.429 -9.188 16.724 1.00 81.38 188 ILE A CA 1
ATOM 1426 C C . ILE A 1 188 ? 4.931 -7.885 17.346 1.00 81.38 188 ILE A C 1
ATOM 1428 O O . ILE A 1 188 ? 5.855 -7.285 16.809 1.00 81.38 188 ILE A O 1
ATOM 1432 N N . VAL A 1 189 ? 4.419 -7.488 18.513 1.00 79.25 189 VAL A N 1
ATOM 1433 C CA . VAL A 1 189 ? 4.903 -6.288 19.218 1.00 79.25 189 VAL A CA 1
ATOM 1434 C C . VAL A 1 189 ? 6.406 -6.348 19.486 1.00 79.25 189 VAL A C 1
ATOM 1436 O O . VAL A 1 189 ? 7.105 -5.345 19.350 1.00 79.25 189 VAL A O 1
ATOM 1439 N N . GLY A 1 190 ? 6.912 -7.511 19.900 1.00 74.12 190 GLY A N 1
ATOM 1440 C CA . GLY A 1 190 ? 8.326 -7.684 20.222 1.00 74.12 190 GLY A CA 1
ATOM 1441 C C . GLY A 1 190 ? 9.254 -7.570 19.011 1.00 74.12 190 GLY A C 1
ATOM 1442 O O . GLY A 1 190 ? 10.403 -7.163 19.171 1.00 74.12 190 GLY A O 1
ATOM 1443 N N . HIS A 1 191 ? 8.770 -7.917 17.816 1.00 82.75 191 HIS A N 1
ATOM 1444 C CA . HIS A 1 191 ? 9.603 -8.046 16.616 1.00 82.75 191 HIS A CA 1
ATOM 1445 C C . HIS A 1 191 ? 9.281 -7.047 15.496 1.00 82.75 191 HIS A C 1
ATOM 1447 O O . HIS A 1 191 ? 10.086 -6.899 14.578 1.00 82.75 191 HIS A O 1
ATOM 1453 N N . LYS A 1 192 ? 8.134 -6.364 15.558 1.00 85.69 192 LYS A N 1
ATOM 1454 C CA . LYS A 1 192 ? 7.605 -5.461 14.522 1.00 85.69 192 LYS A CA 1
ATOM 1455 C C . LYS A 1 192 ? 7.148 -4.130 15.146 1.00 85.69 192 LYS A C 1
ATOM 1457 O O . LYS A 1 192 ? 5.949 -3.834 15.208 1.00 85.69 192 LYS A O 1
ATOM 1462 N N . PRO A 1 193 ? 8.087 -3.336 15.696 1.00 83.25 193 PRO A N 1
ATOM 1463 C CA . PRO A 1 193 ? 7.744 -2.126 16.436 1.00 83.25 193 PRO A CA 1
ATOM 1464 C C . PRO A 1 193 ? 7.143 -1.024 15.555 1.00 83.25 193 PRO A C 1
ATOM 1466 O O . PRO A 1 193 ? 6.218 -0.348 16.000 1.00 83.25 193 PRO A O 1
ATOM 1469 N N . SER A 1 194 ? 7.610 -0.865 14.311 1.00 86.88 194 SER A N 1
ATOM 1470 C CA . SER A 1 194 ? 7.052 0.120 13.374 1.00 86.88 194 SER A CA 1
ATOM 1471 C C . SER A 1 194 ? 5.597 -0.205 13.036 1.00 86.88 194 SER A C 1
ATOM 1473 O O . SER A 1 194 ? 4.730 0.653 13.163 1.00 86.88 194 SER A O 1
ATOM 1475 N N . GLU A 1 195 ? 5.301 -1.462 12.696 1.00 91.19 195 GLU A N 1
ATOM 1476 C CA . GLU A 1 195 ? 3.940 -1.946 12.429 1.00 91.19 195 GLU A CA 1
ATOM 1477 C C . GLU A 1 195 ? 3.029 -1.772 13.652 1.00 91.19 195 GLU A C 1
ATOM 1479 O O . GLU A 1 195 ? 1.868 -1.388 13.519 1.00 91.19 195 GLU A O 1
ATOM 1484 N N . THR A 1 196 ? 3.566 -2.013 14.851 1.00 88.81 196 THR A N 1
ATOM 1485 C CA . THR A 1 196 ? 2.856 -1.815 16.123 1.00 88.81 196 THR A CA 1
ATOM 1486 C C . THR A 1 196 ? 2.484 -0.355 16.337 1.00 88.81 196 THR A C 1
ATOM 1488 O O . THR A 1 196 ? 1.326 -0.052 16.640 1.00 88.81 196 THR A O 1
ATOM 1491 N N . LEU A 1 197 ? 3.445 0.554 16.161 1.00 88.62 197 LEU A N 1
ATOM 1492 C CA . LEU A 1 197 ? 3.219 1.987 16.306 1.00 88.62 197 LEU A CA 1
ATOM 1493 C C . LEU A 1 197 ? 2.207 2.498 15.273 1.00 88.62 197 LEU A C 1
ATOM 1495 O O . LEU A 1 197 ? 1.271 3.211 15.636 1.00 88.62 197 LEU A O 1
ATOM 1499 N N . ILE A 1 198 ? 2.352 2.072 14.016 1.00 94.00 198 ILE A N 1
ATOM 1500 C CA . ILE A 1 198 ? 1.431 2.393 12.922 1.00 94.00 198 ILE A CA 1
ATOM 1501 C C . ILE A 1 198 ? 0.006 1.933 13.251 1.00 94.00 198 ILE A C 1
ATOM 1503 O O . ILE A 1 198 ? -0.927 2.730 13.164 1.00 94.00 198 ILE A O 1
ATOM 1507 N N . ALA A 1 199 ? -0.177 0.679 13.673 1.00 91.56 199 ALA A N 1
ATOM 1508 C CA . ALA A 1 199 ? -1.498 0.148 13.999 1.00 91.56 199 ALA A CA 1
ATOM 1509 C C . ALA A 1 199 ? -2.144 0.890 15.182 1.00 91.56 199 ALA A C 1
ATOM 1511 O O . ALA A 1 199 ? -3.335 1.197 15.142 1.00 91.56 199 ALA A O 1
ATOM 1512 N N . ARG A 1 200 ? -1.366 1.226 16.221 1.00 89.25 200 ARG A N 1
ATOM 1513 C CA . ARG A 1 200 ? -1.849 1.999 17.379 1.00 89.25 200 ARG A CA 1
ATOM 1514 C C . ARG A 1 200 ? -2.280 3.407 17.000 1.00 89.25 200 ARG A C 1
ATOM 1516 O O . ARG A 1 200 ? -3.355 3.844 17.412 1.00 89.25 200 ARG A O 1
ATOM 1523 N N . TRP A 1 201 ? -1.455 4.093 16.214 1.00 92.56 201 TRP A N 1
ATOM 1524 C CA . TRP A 1 201 ? -1.786 5.413 15.698 1.00 92.56 201 TRP A CA 1
ATOM 1525 C C . TRP A 1 201 ? -3.046 5.364 14.836 1.00 92.56 201 TRP A C 1
ATOM 1527 O O . TRP A 1 201 ? -3.964 6.133 15.097 1.00 92.56 201 TRP A O 1
ATOM 1537 N N . ALA A 1 202 ? -3.129 4.433 13.880 1.00 93.38 202 ALA A N 1
ATOM 1538 C CA . ALA A 1 202 ? -4.264 4.316 12.968 1.00 93.38 202 ALA A CA 1
ATOM 1539 C C . ALA A 1 202 ? -5.576 4.024 13.710 1.00 93.38 202 ALA A C 1
ATOM 1541 O O . ALA A 1 202 ? -6.610 4.604 13.386 1.00 93.38 202 ALA A O 1
ATOM 1542 N N . VAL A 1 203 ? -5.540 3.159 14.731 1.00 89.94 203 VAL A N 1
ATOM 1543 C CA . VAL A 1 203 ? -6.713 2.862 15.566 1.00 89.94 203 VAL A CA 1
ATOM 1544 C C . VAL A 1 203 ? -7.147 4.083 16.370 1.00 89.94 203 VAL A C 1
ATOM 1546 O O . VAL A 1 203 ? -8.337 4.385 16.405 1.00 89.94 203 VAL A O 1
ATOM 1549 N N . ALA A 1 204 ? -6.209 4.808 16.986 1.00 87.44 204 ALA A N 1
ATOM 1550 C CA . ALA A 1 204 ? -6.529 6.037 17.709 1.00 87.44 204 ALA A CA 1
ATOM 1551 C C . ALA A 1 204 ? -7.109 7.115 16.774 1.00 87.44 204 ALA A C 1
ATOM 1553 O O . ALA A 1 204 ? -8.127 7.720 17.102 1.00 87.44 204 ALA A O 1
ATOM 1554 N N . GLU A 1 205 ? -6.504 7.288 15.598 1.00 91.12 205 GLU A N 1
ATOM 1555 C CA . GLU A 1 205 ? -6.900 8.263 14.580 1.00 91.12 205 GLU A CA 1
ATOM 1556 C C . GLU A 1 205 ? -8.291 7.962 14.003 1.00 91.12 205 GLU A C 1
ATOM 1558 O O . GLU A 1 205 ? -9.143 8.843 13.918 1.00 91.12 205 GLU A O 1
ATOM 1563 N N . GLY A 1 206 ? -8.531 6.710 13.602 1.00 86.19 206 GLY A N 1
ATOM 1564 C CA . GLY A 1 206 ? -9.753 6.317 12.904 1.00 86.19 206 GLY A CA 1
ATOM 1565 C C . GLY A 1 206 ? -10.945 6.059 13.826 1.00 86.19 206 GLY A C 1
ATOM 1566 O O . GLY A 1 206 ? -12.079 6.311 13.429 1.00 86.19 206 GLY A O 1
ATOM 1567 N N . ALA A 1 207 ? -10.720 5.583 15.056 1.00 77.56 207 ALA A N 1
ATOM 1568 C CA . ALA A 1 207 ? -11.811 5.298 15.992 1.00 77.56 207 ALA A CA 1
ATOM 1569 C C . ALA A 1 207 ? -12.225 6.514 16.836 1.00 77.56 207 ALA A C 1
ATOM 1571 O O . ALA A 1 207 ? -13.328 6.520 17.387 1.00 77.56 207 ALA A O 1
ATOM 1572 N N . ARG A 1 208 ? -11.352 7.523 16.994 1.00 74.50 208 ARG A N 1
ATOM 1573 C CA . ARG A 1 208 ? -11.601 8.700 17.847 1.00 74.50 208 ARG A CA 1
ATOM 1574 C C . ARG A 1 208 ? -11.057 9.994 17.218 1.00 74.50 208 ARG A C 1
ATOM 1576 O O . ARG A 1 208 ? -10.172 10.624 17.802 1.00 74.50 208 ARG A O 1
ATOM 1583 N N . PRO A 1 209 ? -11.609 10.432 16.072 1.00 70.56 209 PRO A N 1
ATOM 1584 C CA . PRO A 1 209 ? -11.089 11.585 15.331 1.00 70.56 209 PRO A CA 1
ATOM 1585 C C . PRO A 1 209 ? -11.141 12.906 16.122 1.00 70.56 209 PRO A C 1
ATOM 1587 O O . PRO A 1 209 ? -10.344 13.803 15.871 1.00 70.56 209 PRO A O 1
ATOM 1590 N N . ASP A 1 210 ? -12.037 13.020 17.109 1.00 77.12 210 ASP A N 1
ATOM 1591 C CA . ASP A 1 210 ? -12.200 14.230 17.928 1.00 77.12 210 ASP A CA 1
ATOM 1592 C C . ASP A 1 210 ? -11.252 14.299 19.141 1.00 77.12 210 ASP A C 1
ATOM 1594 O O . ASP A 1 210 ? -11.263 15.281 19.889 1.00 77.12 210 ASP A O 1
ATOM 1598 N N . THR A 1 211 ? -10.441 13.262 19.380 1.00 79.12 211 THR A N 1
ATOM 1599 C CA . THR A 1 211 ? -9.474 13.237 20.488 1.00 79.12 211 THR A CA 1
ATOM 1600 C C . THR A 1 211 ? -8.044 13.376 19.974 1.00 79.12 211 THR A C 1
ATOM 1602 O O . THR A 1 211 ? -7.705 12.715 18.995 1.00 79.12 211 THR A O 1
ATOM 1605 N N . PRO A 1 212 ? -7.177 14.170 20.637 1.00 84.81 212 PRO A N 1
ATOM 1606 C CA . PRO A 1 212 ? -5.765 14.235 20.277 1.00 84.81 212 PRO A CA 1
ATOM 1607 C C . PRO A 1 212 ? -5.140 12.841 20.274 1.00 84.81 212 PRO A C 1
ATOM 1609 O O . PRO A 1 212 ? -5.267 12.097 21.252 1.00 84.81 212 PRO A O 1
ATOM 1612 N N . ASN A 1 213 ? -4.465 12.491 19.182 1.00 86.31 213 ASN A N 1
ATOM 1613 C CA . ASN A 1 213 ? -3.894 11.168 19.018 1.00 86.31 213 ASN A CA 1
ATOM 1614 C C . ASN A 1 213 ? -2.547 11.079 19.772 1.00 86.31 213 ASN A C 1
ATOM 1616 O O . ASN A 1 213 ? -1.590 11.773 19.428 1.00 86.31 213 ASN A O 1
ATOM 1620 N N . PRO A 1 214 ? -2.431 10.229 20.813 1.00 84.38 214 PRO A N 1
ATOM 1621 C CA . PRO A 1 214 ? -1.241 10.186 21.669 1.00 84.38 214 PRO A CA 1
ATOM 1622 C C . PRO A 1 214 ? 0.002 9.625 20.959 1.00 84.38 214 PRO A C 1
ATOM 1624 O O . PRO A 1 214 ? 1.117 9.734 21.476 1.00 84.38 214 PRO A O 1
ATOM 1627 N N . TRP A 1 215 ? -0.172 9.015 19.786 1.00 87.00 215 TRP A N 1
ATOM 1628 C CA . TRP A 1 215 ? 0.900 8.374 19.028 1.00 87.00 215 TRP A CA 1
ATOM 1629 C C . TRP A 1 215 ? 1.505 9.279 17.950 1.00 87.00 215 TRP A C 1
ATOM 1631 O O . TRP A 1 215 ? 2.511 8.893 17.358 1.00 87.00 215 TRP A O 1
ATOM 1641 N N . GLU A 1 216 ? 0.954 10.477 17.714 1.00 90.12 216 GLU A N 1
ATOM 1642 C CA . GLU A 1 216 ? 1.445 11.392 16.669 1.00 90.12 216 GLU A CA 1
ATOM 1643 C C . GLU A 1 216 ? 2.931 11.709 16.835 1.00 90.12 216 GLU A C 1
ATOM 1645 O O . GLU A 1 216 ? 3.726 11.439 15.938 1.00 90.12 216 GLU A O 1
ATOM 1650 N N . ALA A 1 217 ? 3.323 12.183 18.021 1.00 87.00 217 ALA A N 1
ATOM 1651 C CA . ALA A 1 217 ? 4.707 12.556 18.305 1.00 87.00 217 ALA A CA 1
ATOM 1652 C C . ALA A 1 217 ? 5.688 11.382 18.131 1.00 87.00 217 ALA A C 1
ATOM 1654 O O . ALA A 1 217 ? 6.848 11.587 17.781 1.00 87.00 217 ALA A O 1
ATOM 1655 N N . HIS A 1 218 ? 5.234 10.146 18.360 1.00 85.81 218 HIS A N 1
ATOM 1656 C CA . HIS A 1 218 ? 6.056 8.950 18.188 1.00 85.81 218 HIS A CA 1
ATOM 1657 C C . HIS A 1 218 ? 6.259 8.621 16.705 1.00 85.81 218 HIS A C 1
ATOM 1659 O O . HIS A 1 218 ? 7.382 8.322 16.302 1.00 85.81 218 HIS A O 1
ATOM 1665 N N . LEU A 1 219 ? 5.215 8.726 15.875 1.00 88.56 219 LEU A N 1
ATOM 1666 C CA . LEU A 1 219 ? 5.346 8.533 14.427 1.00 88.56 219 LEU A CA 1
ATOM 1667 C C . LEU A 1 219 ? 6.182 9.630 13.763 1.00 88.56 219 LEU A C 1
ATOM 1669 O O . LEU A 1 219 ? 7.032 9.324 12.927 1.00 88.56 219 LEU A O 1
ATOM 1673 N N . GLU A 1 220 ? 6.003 10.888 14.165 1.00 90.00 220 GLU A N 1
ATOM 1674 C CA . GLU A 1 220 ? 6.836 11.992 13.673 1.00 90.00 220 GLU A CA 1
ATOM 1675 C C . GLU A 1 220 ? 8.306 11.781 14.056 1.00 90.00 220 GLU A C 1
ATOM 1677 O O . GLU A 1 220 ? 9.204 11.947 13.230 1.00 90.00 220 GLU A O 1
ATOM 1682 N N . LYS A 1 221 ? 8.566 11.321 15.287 1.00 85.00 221 LYS A N 1
ATOM 1683 C CA . LYS A 1 221 ? 9.914 10.958 15.744 1.00 85.00 221 LYS A CA 1
ATOM 1684 C C . LYS A 1 221 ? 10.494 9.759 14.982 1.00 85.00 221 LYS A C 1
ATOM 1686 O O . LYS A 1 221 ? 11.704 9.707 14.763 1.00 85.00 221 LYS A O 1
ATOM 1691 N N . ALA A 1 222 ? 9.659 8.820 14.540 1.00 83.00 222 ALA A N 1
ATOM 1692 C CA . ALA A 1 222 ? 10.067 7.728 13.655 1.00 83.00 222 ALA A CA 1
ATOM 1693 C C . ALA A 1 222 ? 10.382 8.199 12.218 1.00 83.00 222 ALA A C 1
ATOM 1695 O O . ALA A 1 222 ? 10.961 7.433 11.445 1.00 83.00 222 ALA A O 1
ATOM 1696 N N . GLY A 1 223 ? 10.080 9.460 11.888 1.00 85.19 223 GLY A N 1
ATOM 1697 C CA . GLY A 1 223 ? 10.405 10.106 10.617 1.00 85.19 223 GLY A CA 1
ATOM 1698 C C . GLY A 1 223 ? 9.243 10.199 9.628 1.00 85.19 223 GLY A C 1
ATOM 1699 O O . GLY A 1 223 ? 9.481 10.591 8.490 1.00 85.19 223 GLY A O 1
ATOM 1700 N N . LEU A 1 224 ? 8.013 9.852 10.026 1.00 90.81 224 LEU A N 1
ATOM 1701 C CA . LEU A 1 224 ? 6.854 9.889 9.129 1.00 90.81 224 LEU A CA 1
ATOM 1702 C C . LEU A 1 224 ? 6.251 11.295 9.045 1.00 90.81 224 LEU A C 1
ATOM 1704 O O . LEU A 1 224 ? 6.081 11.980 10.059 1.00 90.81 224 LEU A O 1
ATOM 1708 N N . CYS A 1 225 ? 5.825 11.693 7.845 1.00 92.38 225 CYS A N 1
ATOM 1709 C CA 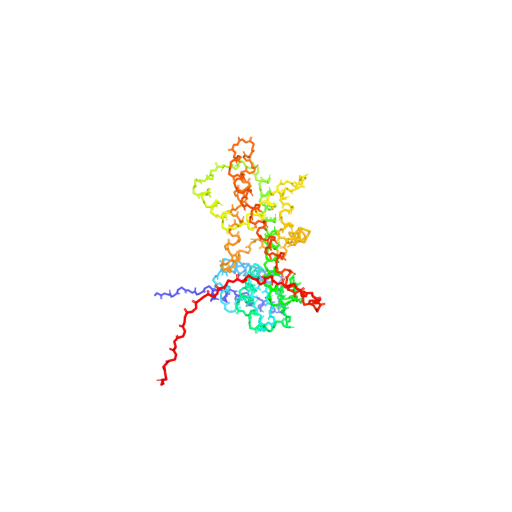. CYS A 1 225 ? 5.032 12.899 7.647 1.00 92.38 225 CYS A CA 1
ATOM 1710 C C . CYS A 1 225 ? 3.531 12.600 7.805 1.00 92.38 225 CYS A C 1
ATOM 1712 O O . CYS A 1 225 ? 2.853 12.207 6.856 1.00 92.38 225 CYS A O 1
ATOM 1714 N N . LEU A 1 226 ? 2.968 12.840 8.994 1.00 92.56 226 LEU A N 1
ATOM 1715 C CA . LEU A 1 226 ? 1.554 12.534 9.277 1.00 92.56 226 LEU A CA 1
ATOM 1716 C C . LEU A 1 226 ? 0.562 13.250 8.354 1.00 92.56 226 LEU A C 1
ATOM 1718 O O . LEU A 1 226 ? -0.501 12.712 8.045 1.00 92.56 226 LEU A O 1
ATOM 1722 N N . GLN A 1 227 ? 0.896 14.457 7.892 1.00 91.94 227 GLN A N 1
ATOM 1723 C CA . GLN A 1 227 ? 0.073 15.162 6.913 1.00 91.94 227 GLN A CA 1
ATOM 1724 C C . GLN A 1 227 ? 0.024 14.409 5.577 1.00 91.94 227 GLN A C 1
ATOM 1726 O O . GLN A 1 227 ? -1.061 14.258 5.015 1.00 91.94 227 GLN A O 1
ATOM 1731 N N . ALA A 1 228 ? 1.167 13.913 5.095 1.00 89.81 228 ALA A N 1
ATOM 1732 C CA . ALA A 1 228 ? 1.232 13.115 3.875 1.00 89.81 228 ALA A CA 1
ATOM 1733 C C . ALA A 1 228 ? 0.483 11.786 4.044 1.00 89.81 228 ALA A C 1
ATOM 1735 O O . ALA A 1 228 ? -0.298 11.420 3.172 1.00 89.81 228 ALA A O 1
ATOM 1736 N N . VAL A 1 229 ? 0.635 11.120 5.196 1.00 93.19 229 VAL A N 1
ATOM 1737 C CA . VAL A 1 229 ? -0.086 9.875 5.518 1.00 93.19 229 VAL A CA 1
ATOM 1738 C C . VAL A 1 229 ? -1.602 10.071 5.454 1.00 93.19 229 VAL A C 1
ATOM 1740 O O . VAL A 1 229 ? -2.298 9.281 4.820 1.00 93.19 229 VAL A O 1
ATOM 1743 N N . ARG A 1 230 ? -2.131 11.134 6.074 1.00 92.81 230 ARG A N 1
ATOM 1744 C CA . ARG A 1 230 ? -3.572 11.439 6.047 1.00 92.81 230 ARG A CA 1
ATOM 1745 C C . ARG A 1 230 ? -4.073 11.710 4.629 1.00 92.81 230 ARG A C 1
ATOM 1747 O O . ARG A 1 230 ? -5.080 11.142 4.230 1.00 92.81 230 ARG A O 1
ATOM 1754 N N . GLN A 1 231 ? -3.345 12.523 3.860 1.00 90.44 231 GLN A N 1
ATOM 1755 C CA . GLN A 1 231 ? -3.686 12.812 2.461 1.00 90.44 231 GLN A CA 1
ATOM 1756 C C . GLN A 1 231 ? -3.667 11.553 1.590 1.00 90.44 231 GLN A C 1
ATOM 1758 O O . GLN A 1 231 ? -4.533 11.370 0.737 1.00 90.44 231 GLN A O 1
ATOM 1763 N N . LEU A 1 232 ? -2.689 10.676 1.814 1.00 89.62 232 LEU A N 1
ATOM 1764 C CA . LEU A 1 232 ? -2.570 9.410 1.109 1.00 89.62 232 LEU A CA 1
ATOM 1765 C C . LEU A 1 232 ? -3.718 8.454 1.463 1.00 89.62 232 LEU A C 1
ATOM 1767 O O . LEU A 1 232 ? -4.244 7.799 0.570 1.00 89.62 232 LEU A O 1
ATOM 1771 N N . ALA A 1 233 ? -4.149 8.412 2.728 1.00 89.81 233 ALA A N 1
ATOM 1772 C CA . ALA A 1 233 ? -5.284 7.595 3.168 1.00 89.81 233 ALA A CA 1
ATOM 1773 C C . ALA A 1 233 ? -6.609 7.999 2.495 1.00 89.81 233 ALA A C 1
ATOM 1775 O O . ALA A 1 233 ? -7.483 7.155 2.307 1.00 89.81 233 ALA A O 1
ATOM 1776 N N . ASP A 1 234 ? -6.739 9.267 2.099 1.00 87.81 234 ASP A N 1
ATOM 1777 C CA . ASP A 1 234 ? -7.903 9.785 1.372 1.00 87.81 234 ASP A CA 1
ATOM 1778 C C . ASP A 1 234 ? -7.844 9.486 -0.148 1.00 87.81 234 ASP A C 1
ATOM 1780 O O . ASP A 1 234 ? -8.795 9.761 -0.881 1.00 87.81 234 ASP A O 1
ATOM 1784 N N . CYS A 1 235 ? -6.748 8.898 -0.648 1.00 84.25 235 CYS A N 1
ATOM 1785 C CA . CYS A 1 235 ? -6.598 8.479 -2.043 1.00 84.25 235 CYS A CA 1
ATOM 1786 C C . CYS A 1 235 ? -7.019 7.006 -2.234 1.00 84.25 235 CYS A C 1
ATOM 1788 O O . CYS A 1 235 ? -6.167 6.115 -2.297 1.00 84.25 235 CYS A O 1
ATOM 1790 N N . GLU A 1 236 ? -8.324 6.747 -2.382 1.00 71.88 236 GLU A N 1
ATOM 1791 C CA . GLU A 1 236 ? -8.897 5.388 -2.532 1.00 71.88 236 GLU A CA 1
ATOM 1792 C C . GLU A 1 236 ? -8.217 4.556 -3.639 1.00 71.88 236 GLU A C 1
ATOM 1794 O O . GLU A 1 236 ? -7.905 3.378 -3.456 1.00 71.88 236 GLU A O 1
ATOM 1799 N N . ASP A 1 237 ? -7.898 5.206 -4.759 1.00 71.00 237 ASP A N 1
ATOM 1800 C CA . ASP A 1 237 ? -7.246 4.611 -5.930 1.00 71.00 237 ASP A CA 1
ATOM 1801 C C . ASP A 1 237 ? -5.842 4.037 -5.661 1.00 71.00 237 ASP A C 1
ATOM 1803 O O . ASP A 1 237 ? -5.376 3.171 -6.411 1.00 71.00 237 ASP A O 1
ATOM 1807 N N . LEU A 1 238 ? -5.145 4.550 -4.642 1.00 72.00 238 LEU A N 1
ATOM 1808 C CA . LEU A 1 238 ? -3.776 4.156 -4.299 1.00 72.00 238 LEU A CA 1
ATOM 1809 C C . LEU A 1 238 ? -3.735 3.115 -3.181 1.00 72.00 238 LEU A C 1
ATOM 1811 O O . LEU A 1 238 ? -2.880 2.233 -3.219 1.00 72.00 238 LEU A O 1
ATOM 1815 N N . ILE A 1 239 ? -4.663 3.202 -2.225 1.00 74.81 239 ILE A N 1
ATOM 1816 C CA . ILE A 1 239 ? -4.617 2.427 -0.978 1.00 74.81 239 ILE A CA 1
ATOM 1817 C C . ILE A 1 239 ? -5.278 1.050 -1.091 1.00 74.81 239 ILE A C 1
ATOM 1819 O O . ILE A 1 239 ? -4.988 0.186 -0.273 1.00 74.81 239 ILE A O 1
ATOM 1823 N N . GLY A 1 240 ? -6.100 0.814 -2.122 1.00 63.16 240 GLY A N 1
ATOM 1824 C CA . GLY A 1 240 ? -6.520 -0.507 -2.616 1.00 63.16 240 GLY A CA 1
ATOM 1825 C C . GLY A 1 240 ? -6.489 -1.676 -1.617 1.00 63.16 240 GLY A C 1
ATOM 1826 O O . GLY A 1 240 ? -5.840 -2.681 -1.903 1.00 63.16 240 GLY A O 1
ATOM 1827 N N . ILE A 1 241 ? -7.188 -1.561 -0.476 1.00 60.62 241 ILE A N 1
ATOM 1828 C CA . ILE A 1 241 ? -7.129 -2.526 0.645 1.00 60.62 241 ILE A CA 1
ATOM 1829 C C . ILE A 1 241 ? -7.563 -3.946 0.257 1.00 60.62 241 ILE A C 1
ATOM 1831 O O . ILE A 1 241 ? -7.194 -4.914 0.918 1.00 60.62 241 ILE A O 1
ATOM 1835 N N . ASP A 1 242 ? -8.302 -4.077 -0.845 1.00 63.25 242 ASP A N 1
ATOM 1836 C CA . ASP A 1 242 ? -8.753 -5.355 -1.397 1.00 63.25 242 ASP A CA 1
ATOM 1837 C C . ASP A 1 242 ? -7.619 -6.146 -2.072 1.00 63.25 242 ASP A C 1
ATOM 1839 O O . ASP A 1 242 ? -7.779 -7.321 -2.409 1.00 63.25 242 ASP A O 1
ATOM 1843 N N . ARG A 1 243 ? -6.455 -5.521 -2.289 1.00 72.25 243 ARG A N 1
ATOM 1844 C CA . ARG A 1 243 ? -5.287 -6.165 -2.894 1.00 72.25 243 ARG A CA 1
ATOM 1845 C C . ARG A 1 243 ? -4.259 -6.510 -1.839 1.00 72.25 243 ARG A C 1
ATOM 1847 O O . ARG A 1 243 ? -3.350 -5.737 -1.551 1.00 72.25 243 ARG A O 1
ATOM 1854 N N . VAL A 1 244 ? -4.357 -7.735 -1.337 1.00 82.75 244 VAL A N 1
ATOM 1855 C CA . VAL A 1 244 ? -3.316 -8.309 -0.486 1.00 82.75 244 VAL A CA 1
ATOM 1856 C C . VAL A 1 244 ? -1.990 -8.322 -1.266 1.00 82.75 244 VAL A C 1
ATOM 1858 O O . VAL A 1 244 ? -1.959 -8.844 -2.386 1.00 82.75 244 VAL A O 1
ATOM 1861 N N . PRO A 1 245 ? -0.897 -7.766 -0.708 1.00 88.81 245 PRO A N 1
ATOM 1862 C CA . PRO A 1 245 ? 0.414 -7.805 -1.349 1.00 88.81 245 PRO A CA 1
ATOM 1863 C C . PRO A 1 245 ? 0.844 -9.238 -1.684 1.00 88.81 245 PRO A C 1
ATOM 1865 O O . PRO A 1 245 ? 0.410 -10.200 -1.045 1.00 88.81 245 PRO A O 1
ATOM 1868 N N . ARG A 1 246 ? 1.720 -9.412 -2.672 1.00 87.88 246 ARG A N 1
ATOM 1869 C CA . ARG A 1 246 ? 2.232 -10.734 -3.083 1.00 87.88 246 ARG A CA 1
ATOM 1870 C C . ARG A 1 246 ? 3.647 -10.999 -2.612 1.00 87.88 246 ARG A C 1
ATOM 1872 O O . ARG A 1 246 ? 4.038 -12.145 -2.404 1.00 87.88 246 ARG A O 1
ATOM 1879 N N . HIS A 1 247 ? 4.420 -9.942 -2.436 1.00 91.12 247 HIS A N 1
ATOM 1880 C CA . HIS A 1 247 ? 5.780 -10.028 -1.963 1.00 91.12 247 HIS A CA 1
ATOM 1881 C C . HIS A 1 247 ? 5.802 -10.554 -0.518 1.00 91.12 247 HIS A C 1
ATOM 1883 O O . HIS A 1 247 ? 5.111 -9.980 0.324 1.00 91.12 247 HIS A O 1
ATOM 1889 N N . PRO A 1 248 ? 6.607 -11.581 -0.168 1.00 92.31 248 PRO A N 1
ATOM 1890 C CA . PRO A 1 248 ? 6.577 -12.189 1.167 1.00 92.31 248 PRO A CA 1
ATOM 1891 C C . PRO A 1 248 ? 6.771 -11.186 2.311 1.00 92.31 248 PRO A C 1
ATOM 1893 O O . PRO A 1 248 ? 6.041 -11.217 3.298 1.00 92.31 248 PRO A O 1
ATOM 1896 N N . VAL A 1 249 ? 7.710 -10.247 2.145 1.00 91.88 249 VAL A N 1
ATOM 1897 C CA . VAL A 1 249 ? 7.947 -9.167 3.117 1.00 91.88 249 VAL A CA 1
ATOM 1898 C C . VAL A 1 249 ? 6.724 -8.252 3.242 1.00 91.88 249 VAL A C 1
ATOM 1900 O O . VAL A 1 249 ? 6.287 -7.974 4.352 1.00 91.88 249 VAL A O 1
ATOM 1903 N N . ALA A 1 250 ? 6.132 -7.817 2.126 1.00 92.31 250 ALA A N 1
ATOM 1904 C CA . ALA A 1 250 ? 4.949 -6.957 2.145 1.00 92.31 250 ALA A CA 1
ATOM 1905 C C . ALA A 1 250 ? 3.737 -7.673 2.767 1.00 92.31 250 ALA A C 1
ATOM 1907 O O . ALA A 1 250 ? 3.032 -7.094 3.590 1.00 92.31 250 ALA A O 1
ATOM 1908 N N . GLN A 1 251 ? 3.547 -8.958 2.453 1.00 92.25 251 GLN A N 1
ATOM 1909 C CA . GLN A 1 251 ? 2.518 -9.807 3.056 1.00 92.25 251 GLN A CA 1
ATOM 1910 C C . GLN A 1 251 ? 2.666 -9.917 4.567 1.00 92.25 251 GLN A C 1
ATOM 1912 O O . GLN A 1 251 ? 1.672 -9.850 5.289 1.00 92.25 251 GLN A O 1
ATOM 1917 N N . GLU A 1 252 ? 3.889 -10.125 5.053 1.00 92.38 252 GLU A N 1
ATOM 1918 C CA . GLU A 1 252 ? 4.156 -10.235 6.483 1.00 92.38 252 GLU A CA 1
ATOM 1919 C C . GLU A 1 252 ? 3.791 -8.934 7.206 1.00 92.38 252 GLU A C 1
ATOM 1921 O O . GLU A 1 252 ? 3.079 -8.977 8.211 1.00 92.38 252 GLU A O 1
ATOM 1926 N N . ARG A 1 253 ? 4.213 -7.783 6.663 1.00 92.69 253 ARG A N 1
ATOM 1927 C CA . ARG A 1 253 ? 3.901 -6.458 7.220 1.00 92.69 253 ARG A CA 1
ATOM 1928 C C . ARG A 1 253 ? 2.401 -6.179 7.224 1.00 92.69 253 ARG A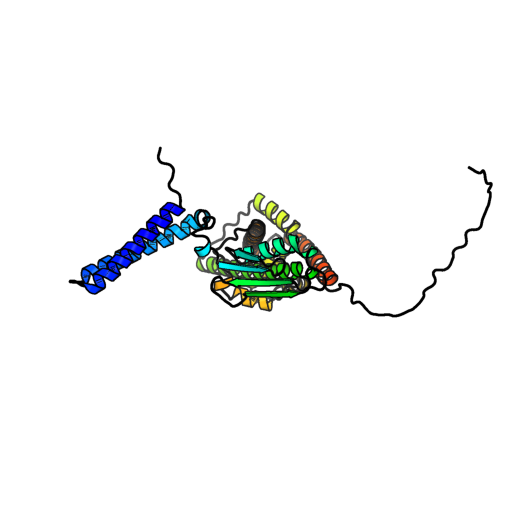 C 1
ATOM 1930 O O . ARG A 1 253 ? 1.853 -5.820 8.264 1.00 92.69 253 ARG A O 1
ATOM 1937 N N . PHE A 1 254 ? 1.735 -6.418 6.094 1.00 92.06 254 PHE A N 1
ATOM 1938 C CA . PHE A 1 254 ? 0.291 -6.239 5.953 1.00 92.06 254 PHE A CA 1
ATOM 1939 C C . PHE A 1 254 ? -0.481 -7.101 6.961 1.00 92.06 254 PHE A C 1
ATOM 1941 O O . PHE A 1 254 ? -1.311 -6.591 7.708 1.00 92.06 254 PHE A O 1
ATOM 1948 N N . ARG A 1 255 ? -0.157 -8.400 7.061 1.00 91.06 255 ARG A N 1
ATOM 1949 C CA . ARG A 1 255 ? -0.799 -9.320 8.020 1.00 91.06 255 ARG A CA 1
ATOM 1950 C C . ARG A 1 255 ? -0.538 -8.932 9.474 1.00 91.06 255 ARG A C 1
ATOM 1952 O O . ARG A 1 255 ? -1.425 -9.107 10.306 1.00 91.06 255 ARG A O 1
ATOM 1959 N N . ALA A 1 256 ? 0.662 -8.449 9.793 1.00 90.75 256 ALA A N 1
ATOM 1960 C CA . ALA A 1 256 ? 0.989 -7.995 11.140 1.00 90.75 256 ALA A CA 1
ATOM 1961 C C . ALA A 1 256 ? 0.124 -6.790 11.537 1.00 90.75 256 ALA A C 1
ATOM 1963 O O . ALA A 1 256 ? -0.513 -6.820 12.589 1.00 90.75 256 ALA A O 1
ATOM 1964 N N . VAL A 1 257 ? 0.046 -5.772 10.674 1.00 92.12 257 VAL A N 1
ATOM 1965 C CA . VAL A 1 257 ? -0.795 -4.585 10.894 1.00 92.12 257 VAL A CA 1
ATOM 1966 C C . VAL A 1 257 ? -2.273 -4.961 10.988 1.00 92.12 257 VAL A C 1
ATOM 1968 O O . VAL A 1 257 ? -2.950 -4.527 11.916 1.00 92.12 257 VAL A O 1
ATOM 1971 N N . ASP A 1 258 ? -2.759 -5.827 10.101 1.00 90.75 258 ASP A N 1
ATOM 1972 C CA . ASP A 1 258 ? -4.138 -6.317 10.115 1.00 90.75 258 ASP A CA 1
ATOM 1973 C C . ASP A 1 258 ? -4.522 -6.986 11.452 1.00 90.75 258 ASP A C 1
ATOM 1975 O O . ASP A 1 258 ? -5.565 -6.694 12.052 1.00 90.75 258 ASP A O 1
ATOM 1979 N N . GLN A 1 259 ? -3.642 -7.847 11.968 1.00 88.62 259 GLN A N 1
ATOM 1980 C CA . GLN A 1 259 ? -3.824 -8.531 13.253 1.00 88.62 259 GLN A CA 1
ATOM 1981 C C . GLN A 1 259 ? -3.799 -7.553 14.427 1.00 88.62 259 GLN A C 1
ATOM 1983 O O . GLN A 1 259 ? -4.657 -7.628 15.308 1.00 88.62 259 GLN A O 1
ATOM 1988 N N . LEU A 1 260 ? -2.863 -6.603 14.416 1.00 88.81 260 LEU A N 1
ATOM 1989 C CA . LEU A 1 260 ? -2.760 -5.563 15.437 1.00 88.81 260 LEU A CA 1
ATOM 1990 C C . LEU A 1 260 ? -3.999 -4.660 15.454 1.00 88.81 260 LEU A C 1
ATOM 1992 O O . LEU A 1 260 ? -4.545 -4.412 16.525 1.00 88.81 260 LEU A O 1
ATOM 1996 N N . ILE A 1 261 ? -4.489 -4.219 14.291 1.00 90.06 261 ILE A N 1
ATOM 1997 C CA . ILE A 1 261 ? -5.718 -3.417 14.186 1.00 90.06 261 ILE A CA 1
ATOM 1998 C C . ILE A 1 261 ? -6.912 -4.201 14.732 1.00 90.06 261 ILE A C 1
ATOM 2000 O O . ILE A 1 261 ? -7.691 -3.661 15.516 1.00 90.06 261 ILE A O 1
ATOM 2004 N N . THR A 1 262 ? -7.055 -5.472 14.342 1.00 86.69 262 THR A N 1
ATOM 2005 C CA . THR A 1 262 ? -8.137 -6.345 14.835 1.00 86.69 262 THR A CA 1
ATOM 2006 C C . THR A 1 262 ? -8.110 -6.430 16.358 1.00 86.69 262 THR A C 1
ATOM 2008 O O . THR A 1 262 ? -9.129 -6.215 17.016 1.00 86.69 262 THR A O 1
ATOM 2011 N N . HIS A 1 263 ? -6.926 -6.684 16.917 1.00 84.25 263 HIS A N 1
ATOM 2012 C CA . HIS A 1 263 ? -6.715 -6.767 18.353 1.00 84.25 263 HIS A CA 1
ATOM 2013 C C . HIS A 1 263 ? -7.049 -5.443 19.056 1.00 84.25 263 HIS A C 1
ATOM 2015 O O . HIS A 1 263 ? -7.860 -5.432 19.983 1.00 84.25 263 HIS A O 1
ATOM 2021 N N . TYR A 1 264 ? -6.474 -4.325 18.610 1.00 84.12 264 TYR A N 1
ATOM 2022 C CA . TYR A 1 264 ? -6.661 -3.029 19.259 1.00 84.12 264 TYR A CA 1
ATOM 2023 C C . TYR A 1 264 ? -8.090 -2.506 19.144 1.00 84.12 264 TYR A C 1
ATOM 2025 O O . TYR A 1 264 ? -8.584 -1.943 20.115 1.00 84.12 264 TYR A O 1
ATOM 2033 N N . LEU A 1 265 ? -8.791 -2.728 18.029 1.00 83.62 265 LEU A N 1
ATOM 2034 C CA . LEU A 1 265 ? -10.204 -2.353 17.922 1.00 83.62 265 LEU A CA 1
ATOM 2035 C C . LEU A 1 265 ? -11.071 -3.158 18.895 1.00 83.62 265 LEU A C 1
ATOM 2037 O O . LEU A 1 265 ? -11.850 -2.555 19.633 1.00 83.62 265 LEU A O 1
ATOM 2041 N N . ALA A 1 266 ? -10.878 -4.481 18.971 1.00 76.44 266 ALA A N 1
ATOM 2042 C CA . ALA A 1 266 ? -11.610 -5.331 19.912 1.00 76.44 266 ALA A CA 1
ATOM 2043 C C . ALA A 1 266 ? -11.383 -4.907 21.376 1.00 76.44 266 ALA A C 1
ATOM 2045 O O . ALA A 1 266 ? -12.339 -4.790 22.137 1.00 76.44 266 ALA A O 1
ATOM 2046 N N . HIS A 1 267 ? -10.141 -4.590 21.753 1.00 70.69 267 HIS A N 1
ATOM 2047 C CA . HIS A 1 267 ? -9.804 -4.214 23.131 1.00 70.69 267 HIS A CA 1
ATOM 2048 C C . HIS A 1 267 ? -10.101 -2.740 23.441 1.00 70.69 267 HIS A C 1
ATOM 2050 O O . HIS A 1 267 ? -10.378 -2.406 24.589 1.00 70.69 267 HIS A O 1
ATOM 2056 N N . SER A 1 268 ? -10.121 -1.849 22.444 1.00 64.56 268 SER A N 1
ATOM 2057 C CA . SER A 1 268 ? -10.546 -0.453 22.629 1.00 64.56 268 SER A CA 1
ATOM 2058 C C . SER A 1 268 ? -12.022 -0.335 23.027 1.00 64.56 268 SER A C 1
ATOM 2060 O O . SER A 1 268 ? -12.386 0.628 23.704 1.00 64.56 268 SER A O 1
ATOM 2062 N N . ALA A 1 269 ? -12.839 -1.330 22.657 1.00 55.34 269 ALA A N 1
ATOM 2063 C CA . ALA A 1 269 ? -14.228 -1.473 23.082 1.00 55.34 269 ALA A CA 1
ATOM 2064 C C . ALA A 1 269 ? -14.367 -2.070 24.500 1.00 55.34 269 ALA A C 1
ATOM 2066 O O . ALA A 1 269 ? -15.380 -1.850 25.156 1.00 55.34 269 ALA A O 1
ATOM 2067 N N . GLU A 1 270 ? -13.353 -2.791 24.995 1.00 50.91 270 GLU A N 1
ATOM 2068 C CA . GLU A 1 270 ? -13.343 -3.440 26.320 1.00 50.91 270 GLU A CA 1
ATOM 2069 C C . GLU A 1 270 ? -12.579 -2.655 27.402 1.00 50.91 270 GLU A C 1
ATOM 2071 O O . GLU A 1 270 ? -12.691 -2.950 28.596 1.00 50.91 270 GLU A O 1
ATOM 2076 N N . ALA A 1 271 ? -11.813 -1.634 27.006 1.00 46.22 271 ALA A N 1
ATOM 2077 C CA . ALA A 1 271 ? -10.897 -0.874 27.859 1.00 46.22 271 ALA A CA 1
ATOM 2078 C C . ALA A 1 271 ? -11.562 -0.004 28.951 1.00 46.22 271 ALA A C 1
ATOM 2080 O O . ALA A 1 271 ? -10.871 0.768 29.614 1.00 46.22 271 ALA A O 1
ATOM 2081 N N . GLU A 1 272 ? -12.862 -0.152 29.216 1.00 47.16 272 GLU A N 1
ATOM 2082 C CA . GLU A 1 272 ? -13.480 0.410 30.424 1.00 47.16 272 GLU A CA 1
ATOM 2083 C C . GLU A 1 272 ? -13.261 -0.446 31.685 1.00 47.16 272 GLU A C 1
ATOM 2085 O O . GLU A 1 272 ? -13.556 0.038 32.778 1.00 47.16 272 GLU A O 1
ATOM 2090 N N . ALA A 1 273 ? -12.704 -1.670 31.599 1.00 38.72 273 ALA A N 1
ATOM 2091 C CA . ALA A 1 273 ? -12.653 -2.541 32.782 1.00 38.72 273 ALA A CA 1
ATOM 2092 C C . ALA A 1 273 ? -11.298 -3.119 33.240 1.00 38.72 273 ALA A C 1
ATOM 2094 O O . ALA A 1 273 ? -11.106 -3.141 34.458 1.00 38.72 273 ALA A O 1
ATOM 2095 N N . THR A 1 274 ? -10.386 -3.700 32.431 1.00 45.69 274 THR A N 1
ATOM 2096 C CA . THR A 1 274 ? -9.320 -4.537 33.073 1.00 45.69 274 THR A CA 1
ATOM 2097 C C . THR A 1 274 ? -8.064 -4.950 32.264 1.00 45.69 274 THR A C 1
ATOM 2099 O O . THR A 1 274 ? -7.614 -6.086 32.399 1.00 45.69 274 THR A O 1
ATOM 2102 N N . THR A 1 275 ? -7.412 -4.087 31.470 1.00 48.41 275 THR A N 1
ATOM 2103 C CA . THR A 1 275 ? -6.208 -4.498 30.681 1.00 48.41 275 THR A CA 1
ATOM 2104 C C . THR A 1 275 ? -5.003 -3.544 30.712 1.00 48.41 275 THR A C 1
ATOM 2106 O O . THR A 1 275 ? -4.185 -3.521 29.799 1.00 48.41 275 THR A O 1
ATOM 2109 N N . THR A 1 276 ? -4.782 -2.821 31.809 1.00 51.91 276 THR A N 1
ATOM 2110 C CA . THR A 1 276 ? -3.691 -1.830 31.941 1.00 51.91 276 THR A CA 1
ATOM 2111 C C . THR A 1 276 ? -2.264 -2.398 31.839 1.00 51.91 276 THR A C 1
ATOM 2113 O O . THR A 1 276 ? -1.336 -1.659 31.532 1.00 51.91 276 THR A O 1
ATOM 2116 N N . SER A 1 277 ? -2.046 -3.694 32.099 1.00 52.09 277 SER A N 1
ATOM 2117 C CA . SER A 1 277 ? -0.688 -4.263 32.203 1.00 52.09 277 SER A CA 1
ATOM 2118 C C . SER A 1 277 ? -0.032 -4.579 30.857 1.00 52.09 277 SER A C 1
ATOM 2120 O O . SER A 1 277 ? 1.182 -4.442 30.737 1.00 52.09 277 SER A O 1
ATOM 2122 N N . VAL A 1 278 ? -0.801 -5.036 29.866 1.00 55.97 278 VAL A N 1
ATOM 2123 C CA . VAL A 1 278 ? -0.250 -5.438 28.560 1.00 55.97 278 VAL A CA 1
ATOM 2124 C C . VAL A 1 278 ? 0.007 -4.201 27.708 1.00 55.97 278 VAL A C 1
ATOM 2126 O O . VAL A 1 278 ? 1.085 -4.063 27.138 1.00 55.97 278 VAL A O 1
ATOM 2129 N N . ASP A 1 279 ? -0.916 -3.241 27.715 1.00 56.97 279 ASP A N 1
ATOM 2130 C CA . ASP A 1 279 ? -0.751 -2.002 26.959 1.00 56.97 279 ASP A CA 1
ATOM 2131 C C . ASP A 1 279 ? 0.441 -1.169 27.418 1.00 56.97 279 ASP A C 1
ATOM 2133 O O . ASP A 1 279 ? 1.091 -0.544 26.576 1.00 56.97 279 ASP A O 1
ATOM 2137 N N . HIS A 1 280 ? 0.759 -1.207 28.717 1.00 61.78 280 HIS A N 1
ATOM 2138 C CA . HIS A 1 280 ? 1.896 -0.490 29.286 1.00 61.78 280 HIS A CA 1
ATOM 2139 C C . HIS A 1 280 ? 3.242 -1.124 28.902 1.00 61.78 280 HIS A C 1
ATOM 2141 O O . HIS A 1 280 ? 4.176 -0.408 28.551 1.00 61.78 280 HIS A O 1
ATOM 2147 N N . GLU A 1 281 ? 3.335 -2.458 28.883 1.00 62.34 281 GLU A N 1
ATOM 2148 C CA . GLU A 1 281 ? 4.536 -3.166 28.414 1.00 62.34 281 GLU A CA 1
ATOM 2149 C C . GLU A 1 281 ? 4.756 -2.965 26.906 1.00 62.34 281 GLU A C 1
ATOM 2151 O O . GLU A 1 281 ? 5.878 -2.712 26.464 1.00 62.34 281 GLU A O 1
ATOM 2156 N N . ILE A 1 282 ? 3.679 -3.022 26.115 1.00 63.53 282 ILE A N 1
ATOM 2157 C CA . ILE A 1 282 ? 3.723 -2.759 24.672 1.00 63.53 282 ILE A CA 1
ATOM 2158 C C . ILE A 1 282 ? 4.113 -1.296 24.407 1.00 63.53 282 ILE A C 1
ATOM 2160 O O . ILE A 1 282 ? 4.939 -1.042 23.531 1.00 63.53 282 ILE A O 1
ATOM 2164 N N . ALA A 1 283 ? 3.565 -0.335 25.163 1.00 65.12 283 ALA A N 1
ATOM 2165 C CA . ALA A 1 283 ? 3.923 1.081 25.042 1.00 65.12 283 ALA A CA 1
ATOM 2166 C C . ALA A 1 283 ? 5.413 1.302 25.316 1.00 65.12 283 ALA A C 1
ATOM 2168 O O . ALA A 1 283 ? 6.111 1.801 24.443 1.00 65.12 283 ALA A O 1
ATOM 2169 N N . ALA A 1 284 ? 5.930 0.794 26.439 1.00 68.75 284 ALA A N 1
ATOM 2170 C CA . ALA A 1 284 ? 7.343 0.937 26.785 1.00 68.75 284 ALA A CA 1
ATOM 2171 C C . ALA A 1 284 ? 8.290 0.342 25.722 1.00 68.75 284 ALA A C 1
ATOM 2173 O O . ALA A 1 284 ? 9.339 0.915 25.424 1.00 68.75 284 ALA A O 1
ATOM 2174 N N . ARG A 1 285 ? 7.927 -0.798 25.118 1.00 67.56 285 ARG A N 1
ATOM 2175 C CA . ARG A 1 285 ? 8.712 -1.404 24.026 1.00 67.56 285 ARG A CA 1
ATOM 2176 C C . ARG A 1 285 ? 8.642 -0.599 22.731 1.00 67.56 285 ARG A C 1
ATOM 2178 O O . ARG A 1 285 ? 9.646 -0.495 22.029 1.00 67.56 285 ARG A O 1
ATOM 2185 N N . THR A 1 286 ? 7.479 -0.028 22.431 1.00 67.56 286 THR A N 1
ATOM 2186 C CA . THR A 1 286 ? 7.285 0.838 21.260 1.00 67.56 286 THR A CA 1
ATOM 2187 C C . THR A 1 286 ? 8.106 2.119 21.401 1.00 67.56 286 THR A C 1
ATOM 2189 O O . THR A 1 286 ? 8.778 2.517 20.450 1.00 67.56 286 THR A O 1
ATOM 2192 N N . ASP A 1 287 ? 8.137 2.710 22.596 1.00 72.00 287 ASP A N 1
ATOM 2193 C CA . ASP A 1 287 ? 8.924 3.910 22.897 1.00 72.00 287 ASP A CA 1
ATOM 2194 C C . ASP A 1 287 ? 10.421 3.643 22.693 1.00 72.00 287 ASP A C 1
ATOM 2196 O O . ASP A 1 287 ? 11.097 4.368 21.962 1.00 72.00 287 ASP A O 1
ATOM 2200 N N . GLN A 1 288 ? 10.927 2.533 23.243 1.00 72.12 288 GLN A N 1
ATOM 2201 C CA . GLN A 1 288 ? 12.324 2.133 23.069 1.00 72.12 288 GLN A CA 1
ATOM 2202 C C . GLN A 1 288 ? 12.685 1.907 21.593 1.00 72.12 288 GLN A C 1
ATOM 2204 O O . GLN A 1 288 ? 13.761 2.306 21.144 1.00 72.12 288 GLN A O 1
ATOM 2209 N N . ALA A 1 289 ? 11.808 1.261 20.826 1.00 69.75 289 ALA A N 1
ATOM 2210 C CA . ALA A 1 289 ? 12.055 1.016 19.412 1.00 69.75 289 ALA A CA 1
ATOM 2211 C C . ALA A 1 289 ? 11.995 2.301 18.573 1.00 69.75 289 ALA A C 1
ATOM 2213 O O . ALA A 1 289 ? 12.808 2.474 17.666 1.00 69.75 289 ALA A O 1
ATOM 2214 N N . THR A 1 290 ? 11.096 3.226 18.913 1.00 70.00 290 THR A N 1
ATOM 2215 C CA . THR A 1 290 ? 11.010 4.554 18.288 1.00 70.00 290 THR A CA 1
ATOM 2216 C C . THR A 1 290 ? 12.282 5.354 18.548 1.00 70.00 290 THR A C 1
ATOM 2218 O O . THR A 1 290 ? 12.825 5.967 17.631 1.00 70.00 290 THR A O 1
ATOM 2221 N N . ASP A 1 291 ? 12.807 5.301 19.773 1.00 72.19 291 ASP A N 1
ATOM 2222 C CA . ASP A 1 291 ? 14.075 5.939 20.128 1.00 72.19 291 ASP A CA 1
ATOM 2223 C C . ASP A 1 291 ? 15.239 5.376 19.310 1.00 72.19 291 ASP A C 1
ATOM 2225 O O . ASP A 1 291 ? 16.035 6.141 18.763 1.00 72.19 291 ASP A O 1
ATOM 2229 N N . ILE A 1 292 ? 15.315 4.050 19.168 1.00 71.38 292 ILE A N 1
ATOM 2230 C CA . ILE A 1 292 ? 16.328 3.394 18.333 1.00 71.38 292 ILE A CA 1
ATOM 2231 C C . ILE A 1 292 ? 16.173 3.818 16.870 1.00 71.38 292 ILE A C 1
ATOM 2233 O O . ILE A 1 292 ? 17.161 4.188 16.238 1.00 71.38 292 ILE A O 1
ATOM 2237 N N . GLN A 1 293 ? 14.952 3.814 16.335 1.00 68.06 293 GLN A N 1
ATOM 2238 C CA . GLN A 1 293 ? 14.699 4.167 14.941 1.00 68.06 293 GLN A CA 1
ATOM 2239 C C . GLN A 1 293 ? 15.037 5.630 14.648 1.00 68.06 293 GLN A C 1
ATOM 2241 O O . GLN A 1 293 ? 15.677 5.934 13.641 1.00 68.06 293 GLN A O 1
ATOM 2246 N N . HIS A 1 294 ? 14.675 6.530 15.557 1.00 70.94 294 HIS A N 1
ATOM 2247 C CA . HIS A 1 294 ? 15.065 7.930 15.494 1.00 70.94 294 HIS A CA 1
ATOM 2248 C C . HIS A 1 294 ? 16.588 8.074 15.508 1.00 70.94 294 HIS A C 1
ATOM 2250 O O . HIS A 1 294 ? 17.145 8.773 14.664 1.00 70.94 294 HIS A O 1
ATOM 2256 N N . LEU A 1 295 ? 17.289 7.391 16.421 1.00 70.88 295 LEU A N 1
ATOM 2257 C CA . LEU A 1 295 ? 18.754 7.419 16.476 1.00 70.88 295 LEU A CA 1
ATOM 2258 C C . LEU A 1 295 ? 19.388 6.895 15.183 1.00 70.88 295 LEU A C 1
ATOM 2260 O O . LEU A 1 295 ? 20.342 7.503 14.702 1.00 70.88 295 LEU A O 1
ATOM 2264 N N . ILE A 1 296 ? 18.839 5.831 14.592 1.00 71.38 296 ILE A N 1
ATOM 2265 C CA . ILE A 1 296 ? 19.260 5.314 13.284 1.00 71.38 296 ILE A CA 1
ATOM 2266 C C . ILE A 1 296 ? 19.075 6.396 12.215 1.00 71.38 296 ILE A C 1
ATOM 2268 O O . ILE A 1 296 ? 20.054 6.767 11.570 1.00 71.38 296 ILE A O 1
ATOM 2272 N N . ASN A 1 297 ? 17.874 6.960 12.070 1.00 66.88 297 ASN A N 1
ATOM 2273 C CA . ASN A 1 297 ? 17.581 7.987 11.061 1.00 66.88 297 ASN A CA 1
ATOM 2274 C C . ASN A 1 297 ? 18.492 9.220 11.224 1.00 66.88 297 ASN A C 1
ATOM 2276 O O . ASN A 1 297 ? 19.003 9.778 10.249 1.00 66.88 297 ASN A O 1
ATOM 2280 N N . THR A 1 298 ? 18.736 9.627 12.474 1.00 66.62 298 THR A N 1
ATOM 2281 C CA . THR A 1 298 ? 19.581 10.785 12.790 1.00 66.62 298 THR A CA 1
ATOM 2282 C C . THR A 1 298 ? 21.049 10.494 12.478 1.00 66.62 298 THR A C 1
ATOM 2284 O O . THR A 1 298 ? 21.723 11.331 11.884 1.00 66.62 298 THR A O 1
ATOM 2287 N N . ALA A 1 299 ? 21.557 9.309 12.827 1.00 63.03 299 ALA A N 1
ATOM 2288 C CA . ALA A 1 299 ? 22.944 8.926 12.571 1.00 63.03 299 ALA A CA 1
ATOM 2289 C C . ALA A 1 299 ? 23.255 8.825 11.069 1.00 63.03 299 ALA A C 1
ATOM 2291 O O . ALA A 1 299 ? 24.311 9.284 10.640 1.00 63.03 299 ALA A O 1
ATOM 2292 N N . HIS A 1 300 ? 22.325 8.297 10.267 1.00 59.69 300 HIS A N 1
ATOM 2293 C CA . HIS A 1 300 ? 22.498 8.207 8.813 1.00 59.69 300 HIS A CA 1
ATOM 2294 C C . HIS A 1 300 ? 22.442 9.589 8.148 1.00 59.69 300 HIS A C 1
ATOM 2296 O O . HIS A 1 300 ? 23.227 9.864 7.246 1.00 59.69 300 HIS A O 1
ATOM 2302 N N . SER A 1 301 ? 21.622 10.515 8.658 1.00 54.44 301 SER A N 1
ATOM 2303 C CA . SER A 1 301 ? 21.587 11.914 8.194 1.00 54.44 301 SER A CA 1
ATOM 2304 C C . SER A 1 301 ? 22.895 12.687 8.457 1.00 54.44 301 SER A C 1
ATOM 2306 O O . SER A 1 301 ? 23.181 13.672 7.776 1.00 54.44 301 SER A O 1
ATOM 2308 N N . TYR A 1 302 ? 23.716 12.233 9.412 1.00 45.75 302 TYR A N 1
ATOM 2309 C CA . TYR A 1 302 ? 25.043 12.774 9.730 1.00 45.75 302 TYR A CA 1
ATOM 2310 C C . TYR A 1 302 ? 26.182 11.903 9.158 1.00 45.75 302 TYR A C 1
ATOM 2312 O O . TYR A 1 302 ? 27.155 11.593 9.843 1.00 45.75 302 TYR A O 1
ATOM 2320 N N . GLY A 1 303 ? 26.123 11.548 7.870 1.00 38.16 303 GLY A N 1
ATOM 2321 C CA . GLY A 1 303 ? 27.336 11.181 7.128 1.00 38.16 303 GLY A CA 1
ATOM 2322 C C . GLY A 1 303 ? 28.327 12.360 7.132 1.00 38.16 303 GLY A C 1
ATOM 2323 O O . GLY A 1 303 ? 27.890 13.514 7.055 1.00 38.16 303 GLY A O 1
ATOM 2324 N N . PRO A 1 304 ? 29.650 12.136 7.269 1.00 40.50 304 PRO A N 1
ATOM 2325 C CA . PRO A 1 304 ? 30.591 13.190 7.619 1.00 40.50 304 PRO A CA 1
ATOM 2326 C C . PRO A 1 304 ? 30.556 14.294 6.565 1.00 40.50 304 PRO A C 1
ATOM 2328 O O . PRO A 1 304 ? 30.950 14.103 5.413 1.00 40.50 304 PRO A O 1
ATOM 2331 N N . ARG A 1 305 ? 30.120 15.489 6.979 1.00 33.62 305 ARG A N 1
ATOM 2332 C CA . ARG A 1 305 ? 30.511 16.713 6.288 1.00 33.62 305 ARG A CA 1
ATOM 2333 C C . ARG A 1 305 ? 32.031 16.707 6.287 1.00 33.62 305 ARG A C 1
ATOM 2335 O O . ARG A 1 305 ? 32.648 16.839 7.339 1.00 33.62 305 ARG A O 1
ATOM 2342 N N . SER A 1 306 ? 32.618 16.525 5.109 1.00 39.47 306 SER A N 1
ATOM 2343 C CA . SER A 1 306 ? 33.991 16.929 4.849 1.00 39.47 306 SER A CA 1
ATOM 2344 C C . SER A 1 306 ? 34.069 18.427 5.143 1.00 39.47 306 SER A C 1
ATOM 2346 O O . SER A 1 306 ? 33.767 19.269 4.301 1.00 39.47 306 SER A O 1
ATOM 2348 N N . THR A 1 307 ? 34.363 18.761 6.395 1.00 34.31 307 THR A N 1
ATOM 2349 C CA . THR A 1 307 ? 34.900 20.058 6.763 1.00 34.31 307 THR A CA 1
ATOM 2350 C C . THR A 1 307 ? 36.397 19.943 6.586 1.00 34.31 307 THR A C 1
ATOM 2352 O O . THR A 1 307 ? 37.102 19.332 7.390 1.00 34.31 307 THR A O 1
ATOM 2355 N N . THR A 1 308 ? 36.848 20.503 5.476 1.00 34.34 308 THR A N 1
ATOM 2356 C CA . THR A 1 308 ? 38.151 21.136 5.329 1.00 34.34 308 THR A CA 1
ATOM 2357 C C . THR A 1 308 ? 38.622 21.752 6.653 1.00 34.34 308 THR A C 1
ATOM 2359 O O . THR A 1 308 ? 37.904 22.535 7.266 1.00 34.34 308 THR A O 1
ATOM 2362 N N . GLU A 1 309 ? 39.826 21.347 7.058 1.00 37.47 309 GLU A N 1
ATOM 2363 C CA . GLU A 1 309 ? 40.801 22.052 7.900 1.00 37.47 309 GLU A CA 1
ATOM 2364 C C . GLU A 1 309 ? 40.291 22.853 9.115 1.00 37.47 309 GLU A C 1
ATOM 2366 O O . GLU A 1 309 ? 39.830 23.986 9.009 1.00 37.47 309 GLU A O 1
ATOM 2371 N N . CYS A 1 310 ? 40.592 22.344 10.313 1.00 26.59 310 CYS A N 1
ATOM 2372 C CA . CYS A 1 310 ? 41.076 23.203 11.391 1.00 26.59 310 CYS A CA 1
ATOM 2373 C C . CYS A 1 310 ? 42.137 22.450 12.202 1.00 26.59 310 CYS A C 1
ATOM 2375 O O . CYS A 1 310 ? 41.852 21.508 12.937 1.00 26.59 310 CYS A O 1
ATOM 2377 N N . SER A 1 311 ? 43.387 22.859 12.000 1.00 38.19 311 SER A N 1
ATOM 2378 C CA . SER A 1 311 ? 44.548 22.471 12.789 1.00 38.19 311 SER A CA 1
ATOM 2379 C C . SER A 1 311 ? 44.380 22.931 14.236 1.00 38.19 311 SER A C 1
ATOM 2381 O O . SER A 1 311 ? 44.436 24.132 14.486 1.00 38.19 311 SER A O 1
ATOM 2383 N N . VAL A 1 312 ? 44.309 21.997 15.184 1.00 34.25 312 VAL A N 1
ATOM 2384 C CA . VAL A 1 312 ? 44.866 22.189 16.530 1.00 34.25 312 VAL A CA 1
ATOM 2385 C C . VAL A 1 312 ? 45.476 20.864 16.971 1.00 34.25 312 VAL A C 1
ATOM 2387 O O . VAL A 1 312 ? 44.777 19.887 17.226 1.00 34.25 312 VAL A O 1
ATOM 2390 N N . ALA A 1 313 ? 46.805 20.846 17.025 1.00 44.78 313 ALA A N 1
ATOM 2391 C CA . ALA A 1 313 ? 47.572 19.839 17.729 1.00 44.78 313 ALA A CA 1
ATOM 2392 C C . ALA A 1 313 ? 47.117 19.792 19.192 1.00 44.78 313 ALA A C 1
ATOM 2394 O O . ALA A 1 313 ? 47.132 20.813 19.880 1.00 44.78 313 ALA A O 1
ATOM 2395 N N . GLN A 1 314 ? 46.742 18.611 19.671 1.00 35.84 314 GLN A N 1
ATOM 2396 C CA . GLN A 1 314 ? 46.682 18.345 21.098 1.00 35.84 314 GLN A CA 1
ATOM 2397 C C . GLN A 1 314 ? 47.590 17.152 21.375 1.00 35.84 314 GLN A C 1
ATOM 2399 O O . GLN A 1 314 ? 47.238 15.996 21.150 1.00 35.84 314 GLN A O 1
ATOM 2404 N N . GLU A 1 315 ? 48.813 17.506 21.766 1.00 34.50 315 GLU A N 1
ATOM 2405 C CA . GLU A 1 315 ? 49.831 16.632 22.333 1.00 34.50 315 GLU A CA 1
ATOM 2406 C C . GLU A 1 315 ? 49.216 15.769 23.441 1.00 34.50 315 GLU A C 1
ATOM 2408 O O . GLU A 1 315 ? 48.654 16.273 24.417 1.00 34.50 315 GLU A O 1
ATOM 2413 N N . LEU A 1 316 ? 49.332 14.452 23.287 1.00 33.75 316 LEU A N 1
ATOM 2414 C CA . LEU A 1 316 ? 49.212 13.515 24.397 1.00 33.75 316 LEU A CA 1
ATOM 2415 C C . LEU A 1 316 ? 50.513 13.590 25.213 1.00 33.75 316 LEU A C 1
ATOM 2417 O O . LEU A 1 316 ? 51.584 13.553 24.611 1.00 33.75 316 LEU A O 1
ATOM 2421 N N . PRO A 1 317 ? 50.459 13.694 26.553 1.00 36.75 317 PRO A N 1
ATOM 2422 C CA . PRO A 1 317 ? 51.668 13.717 27.362 1.00 36.75 317 PRO A CA 1
ATOM 2423 C C . PRO A 1 317 ? 52.323 12.331 27.383 1.00 36.75 317 PRO A C 1
ATOM 2425 O O . PRO A 1 317 ? 51.676 11.329 27.701 1.00 36.75 317 PRO A O 1
ATOM 2428 N N . ASP A 1 318 ? 53.618 12.306 27.075 1.00 38.97 318 ASP A N 1
ATOM 2429 C CA . ASP A 1 318 ? 54.490 11.144 27.199 1.00 38.97 318 ASP A CA 1
ATOM 2430 C C . ASP A 1 318 ? 54.522 10.652 28.651 1.00 38.97 318 ASP A C 1
ATOM 2432 O O . ASP A 1 318 ? 54.956 11.358 29.565 1.00 38.97 318 ASP A O 1
ATOM 2436 N N . ILE A 1 319 ? 54.081 9.413 28.875 1.00 43.47 319 ILE A N 1
ATOM 2437 C CA . ILE A 1 319 ? 54.355 8.707 30.125 1.00 43.47 319 ILE A CA 1
ATOM 2438 C C . ILE A 1 319 ? 55.619 7.883 29.917 1.00 43.47 319 ILE A C 1
ATOM 2440 O O . ILE A 1 319 ? 55.598 6.779 29.370 1.00 43.47 319 ILE A O 1
ATOM 2444 N N . GLU A 1 320 ? 56.721 8.441 30.409 1.00 39.03 320 GLU A N 1
ATOM 2445 C CA . GLU A 1 320 ? 57.968 7.741 30.672 1.00 39.03 320 GLU A CA 1
ATOM 2446 C C . GLU A 1 320 ? 57.716 6.489 31.531 1.00 39.03 320 GLU A C 1
ATOM 2448 O O . GLU A 1 320 ? 57.243 6.559 32.670 1.00 39.03 320 GLU A O 1
ATOM 2453 N N . ARG A 1 321 ? 58.125 5.321 31.026 1.00 37.19 321 ARG A N 1
ATOM 2454 C CA . ARG A 1 321 ? 58.578 4.222 31.884 1.00 37.19 321 ARG A CA 1
ATOM 2455 C C . ARG A 1 321 ? 59.993 3.827 31.496 1.00 37.19 321 ARG A C 1
ATOM 2457 O O . ARG A 1 321 ? 60.243 3.228 30.458 1.00 37.19 321 ARG A O 1
ATOM 2464 N N . SER A 1 322 ? 60.891 4.210 32.394 1.00 35.06 322 SER A N 1
ATOM 2465 C CA . SER A 1 322 ? 62.315 3.915 32.435 1.00 35.06 322 SER A CA 1
ATOM 2466 C C . SER A 1 322 ? 62.618 2.408 32.407 1.00 35.06 322 SER A C 1
ATOM 2468 O O . SER A 1 322 ? 62.145 1.653 33.255 1.00 35.06 322 SER A O 1
ATOM 2470 N N . SER A 1 323 ? 63.397 2.022 31.395 1.00 39.44 323 SER A N 1
ATOM 2471 C CA . SER A 1 323 ? 64.634 1.224 31.413 1.00 39.44 323 SER A CA 1
ATOM 2472 C C . SER A 1 323 ? 64.817 0.083 32.427 1.00 39.44 323 SER A C 1
ATOM 2474 O O . SER A 1 323 ? 64.906 0.324 33.627 1.00 39.44 323 SER A O 1
ATOM 2476 N N . ALA A 1 324 ? 65.124 -1.120 31.916 1.00 35.69 324 ALA A N 1
ATOM 2477 C CA . ALA A 1 324 ? 66.449 -1.739 32.102 1.00 35.69 324 ALA A CA 1
ATOM 2478 C C . ALA A 1 324 ? 66.631 -3.032 31.271 1.00 35.69 324 ALA A C 1
ATOM 2480 O O . ALA A 1 324 ? 65.962 -4.022 31.537 1.00 35.69 324 ALA A O 1
ATOM 2481 N N . ALA A 1 325 ? 67.602 -2.969 30.342 1.00 38.09 325 ALA A N 1
ATOM 2482 C CA . ALA A 1 325 ? 68.671 -3.942 30.036 1.00 38.09 325 ALA A CA 1
ATOM 2483 C C . ALA A 1 325 ? 68.283 -5.395 29.633 1.00 38.09 325 ALA A C 1
ATOM 2485 O O . ALA A 1 325 ? 67.481 -6.046 30.279 1.00 38.09 325 ALA A O 1
ATOM 2486 N N . THR A 1 326 ? 68.869 -6.061 28.633 1.00 35.03 326 THR A N 1
ATOM 2487 C CA . THR A 1 326 ? 70.234 -6.005 28.089 1.00 35.03 326 THR A CA 1
ATOM 2488 C C . THR A 1 326 ? 70.240 -6.755 26.745 1.00 35.03 326 THR A C 1
ATOM 2490 O O . THR A 1 326 ? 69.610 -7.804 26.630 1.00 35.03 326 THR A O 1
ATOM 2493 N N . GLU A 1 327 ? 70.970 -6.235 25.764 1.00 43.62 327 GLU A N 1
ATOM 2494 C CA . GLU A 1 327 ? 71.481 -6.942 24.573 1.00 43.62 327 GLU A CA 1
ATOM 2495 C C . GLU A 1 327 ? 72.504 -8.041 24.986 1.00 43.62 327 GLU A C 1
ATOM 2497 O O . GLU A 1 327 ? 73.009 -7.972 26.112 1.00 43.62 327 GLU A O 1
ATOM 2502 N N . PRO A 1 328 ? 72.831 -9.062 24.156 1.00 52.84 328 PRO A N 1
ATOM 2503 C CA . PRO A 1 328 ? 73.555 -8.801 22.910 1.00 52.84 328 PRO A CA 1
ATOM 2504 C C . PRO A 1 328 ? 73.245 -9.704 21.701 1.00 52.84 328 PRO A C 1
ATOM 2506 O O . PRO A 1 328 ? 72.697 -10.801 21.794 1.00 52.84 328 PRO A O 1
ATOM 2509 N N . GLU A 1 329 ? 73.675 -9.161 20.566 1.00 43.38 329 GLU A N 1
ATOM 2510 C CA . GLU A 1 329 ? 73.930 -9.746 19.250 1.00 43.38 329 GLU A CA 1
ATOM 2511 C C . GLU A 1 329 ? 74.390 -11.215 19.251 1.00 43.38 329 GLU A C 1
ATOM 2513 O O . GLU A 1 329 ? 75.308 -11.581 19.984 1.00 43.38 329 GLU A O 1
ATOM 2518 N N . VAL A 1 330 ? 73.854 -12.008 18.312 1.00 43.25 330 VAL A N 1
ATOM 2519 C CA . VAL A 1 330 ? 74.626 -13.019 17.566 1.00 43.25 330 VAL A CA 1
ATOM 2520 C C . VAL A 1 330 ? 74.120 -13.055 16.118 1.00 43.25 330 VAL A C 1
ATOM 2522 O O . VAL A 1 330 ? 72.927 -13.221 15.871 1.00 43.25 330 VAL A O 1
ATOM 2525 N N . GLU A 1 331 ? 75.056 -12.889 15.184 1.00 39.78 331 GLU A N 1
ATOM 2526 C CA . GLU A 1 331 ? 74.923 -13.014 13.729 1.00 39.78 331 GLU A CA 1
ATOM 2527 C C . GLU A 1 331 ? 74.481 -14.421 13.274 1.00 39.78 331 GLU A C 1
ATOM 2529 O O . GLU A 1 331 ? 75.046 -15.422 13.721 1.00 39.78 331 GLU A O 1
ATOM 2534 N N . MET A 1 332 ? 73.529 -14.487 12.333 1.00 38.12 332 MET A N 1
ATOM 2535 C CA . MET A 1 332 ? 73.605 -15.175 11.023 1.00 38.12 332 MET A CA 1
ATOM 2536 C C . MET A 1 332 ? 72.273 -15.072 10.278 1.00 38.12 332 MET A C 1
ATOM 2538 O O . MET A 1 332 ? 71.224 -15.374 10.889 1.00 38.12 332 MET A O 1
#